Protein AF-A0A850J1K4-F1 (afdb_monomer)

pLDDT: mean 79.07, std 19.57, range [29.97, 98.12]

Foldseek 3Di:
DWKKWKWKAALVRDIDTDDIDPDPLQSLLVQLLVPLDDDHRMHIDIDTDDDDPDDDPVSLVVLVVVLVVVLVVVVDDLLQLLQLLLSSCVVVQPPQDDDSSNVSSSSVSSSPHGGDDQDPVLCVDDLDDPDPDHNGSVNSVNPRNNVPPDPDDDDDPDDDDDPPPDPPVVVVVVVVPPDD

Mean predicted aligned error: 11.89 Å

Solvent-accessible surface area (backbone atoms only — not comparable to full-atom values): 10943 Å² total; per-residue (Å²): 136,73,54,17,33,27,36,36,30,45,84,87,68,53,75,42,86,74,50,78,25,83,37,62,42,61,27,48,9,51,41,31,52,61,63,42,51,78,93,68,74,58,48,66,49,74,49,57,78,87,78,74,87,38,86,45,71,68,48,49,52,52,51,50,54,52,52,51,58,54,40,61,74,69,67,66,51,69,48,44,44,32,22,9,35,52,44,30,42,53,74,52,50,88,51,94,71,79,54,61,43,54,56,52,7,34,57,57,24,14,75,74,42,79,47,56,80,87,59,76,68,52,80,74,54,80,64,80,60,99,54,97,59,71,87,48,53,77,47,45,61,44,51,40,70,40,67,64,71,66,89,68,92,70,80,76,84,69,93,70,80,88,79,81,77,71,80,63,69,68,62,61,64,65,69,72,74,79,78,128

Secondary structure (DSSP, 8-state):
---EEEEEE-TT--EEEEEEES-HHHHHHHHHHHHTSS--S-EEEEESSSS-S--SHHHHHHHHHHHHHHHHHTT--HHHHHHHHHHHHGGGTT-SS--HHHHHHHHHHHTTSPPPPPPGGGGGS----SSSS--SHHHHHHHSTTTT--SS-PPP----------TTSTTTTTTTSS--

Radius of gyration: 23.56 Å; Cα contacts (8 Å, |Δi|>4): 211; chains: 1; bounding box: 40×81×49 Å

Nearest PDB structures (foldseek):
  2w97-assembly1_B  TM=5.649E-01  e=1.319E+00  Homo sapiens

Sequence (180 aa):
MHTWDVMRQDDLGNTFHVASHDSRIAALAQVLVMESGVPHKQSYWVEGPPGPAVRTNRDLYLVFLHLGQEARAASWSLSAFLRALWKVGAPLSDRASLEPDDVAAMFAAASTTPPAAFDPAWSGKDLALPGTEPDGYADWERVLPVADRRPGGLPHPSAGPLYYTDSAEERAREHSRHHE

Structure (mmCIF, N/CA/C/O backbone):
data_AF-A0A850J1K4-F1
#
_entry.id   AF-A0A850J1K4-F1
#
loop_
_atom_site.group_PDB
_atom_site.id
_atom_site.type_symbol
_atom_site.label_atom_id
_atom_site.label_alt_id
_atom_site.label_comp_id
_atom_site.label_asym_id
_atom_site.label_entity_id
_atom_site.label_seq_id
_atom_site.pdbx_PDB_ins_code
_atom_site.Cartn_x
_atom_site.Cartn_y
_atom_site.Cartn_z
_atom_site.occupancy
_atom_site.B_iso_or_equiv
_atom_site.auth_seq_id
_atom_site.auth_comp_id
_a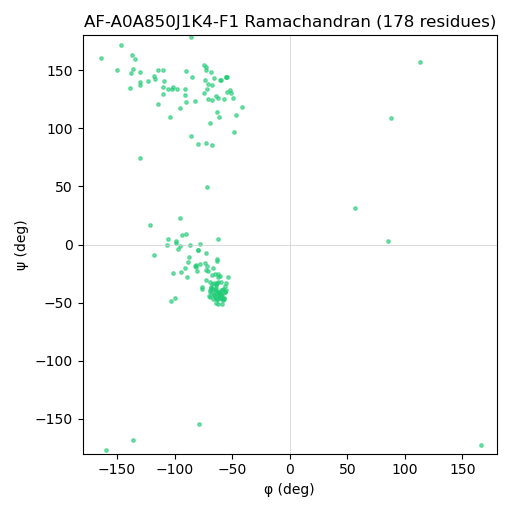tom_site.auth_asym_id
_atom_site.auth_atom_id
_atom_site.pdbx_PDB_model_num
ATOM 1 N N . MET A 1 1 ? -13.132 7.813 19.658 1.00 63.03 1 MET A N 1
ATOM 2 C CA . MET A 1 1 ? -12.509 7.634 18.332 1.00 63.03 1 MET A CA 1
ATOM 3 C C . MET A 1 1 ? -11.981 6.222 18.277 1.00 63.03 1 MET A C 1
ATOM 5 O O . MET A 1 1 ? -11.514 5.736 19.299 1.00 63.03 1 MET A O 1
ATOM 9 N N . HIS A 1 2 ? -12.154 5.550 17.148 1.00 83.50 2 HIS A N 1
ATOM 10 C CA . HIS A 1 2 ? -11.570 4.235 16.939 1.00 83.50 2 HIS A CA 1
ATOM 11 C C . HIS A 1 2 ? -10.197 4.413 16.293 1.00 83.50 2 HIS A C 1
ATOM 13 O O . HIS A 1 2 ? -10.088 5.199 15.357 1.00 83.50 2 HIS A O 1
ATOM 19 N N . THR A 1 3 ? -9.187 3.714 16.802 1.00 93.56 3 THR A N 1
ATOM 20 C CA . THR A 1 3 ? -7.815 3.756 16.288 1.00 93.56 3 THR A CA 1
ATOM 21 C C . THR A 1 3 ? -7.430 2.404 15.704 1.00 93.56 3 THR A C 1
ATOM 23 O O . THR A 1 3 ? -7.937 1.364 16.130 1.00 93.56 3 THR A O 1
ATOM 26 N N . TRP A 1 4 ? -6.544 2.438 14.715 1.00 96.56 4 TRP A N 1
ATOM 27 C CA . TRP A 1 4 ? -5.879 1.274 14.147 1.00 96.56 4 TRP A CA 1
ATOM 28 C C . TRP A 1 4 ? -4.393 1.370 14.451 1.00 96.56 4 TRP A C 1
ATOM 30 O O . TRP A 1 4 ? -3.733 2.336 14.070 1.00 96.56 4 TRP A O 1
ATOM 40 N N . ASP A 1 5 ? -3.886 0.371 15.148 1.00 97.62 5 ASP A N 1
ATOM 41 C CA . ASP A 1 5 ? -2.516 0.285 15.603 1.00 97.62 5 ASP A CA 1
ATOM 42 C C . ASP A 1 5 ? -1.696 -0.574 14.652 1.00 97.62 5 ASP A C 1
ATOM 44 O O . ASP A 1 5 ? -2.109 -1.658 14.242 1.00 97.62 5 ASP A O 1
ATOM 48 N N . VAL A 1 6 ? -0.519 -0.082 14.292 1.00 97.56 6 VAL A N 1
ATOM 49 C CA . VAL A 1 6 ? 0.468 -0.854 13.551 1.00 97.56 6 VAL A CA 1
ATOM 50 C C . VAL A 1 6 ? 1.357 -1.562 14.555 1.00 97.56 6 VAL A C 1
ATOM 52 O O . VAL A 1 6 ? 1.992 -0.930 15.401 1.00 97.56 6 VAL A O 1
ATOM 55 N N . MET A 1 7 ? 1.406 -2.879 14.441 1.00 98.12 7 MET A N 1
ATOM 56 C CA . MET A 1 7 ? 2.148 -3.765 15.318 1.00 98.12 7 MET A CA 1
ATOM 57 C C . MET A 1 7 ? 3.335 -4.358 14.567 1.00 98.12 7 MET A C 1
ATOM 59 O O . MET A 1 7 ? 3.285 -4.533 13.349 1.00 98.12 7 MET A O 1
ATOM 63 N N . ARG A 1 8 ? 4.407 -4.659 15.298 1.00 97.06 8 ARG A N 1
ATOM 64 C CA . ARG A 1 8 ? 5.603 -5.334 14.787 1.00 97.06 8 ARG A CA 1
ATOM 65 C C . ARG A 1 8 ? 5.966 -6.505 15.678 1.00 97.06 8 ARG A C 1
ATOM 67 O O . ARG A 1 8 ? 6.034 -6.327 16.892 1.00 97.06 8 ARG A O 1
ATOM 74 N N . GLN A 1 9 ? 6.330 -7.635 15.087 1.00 97.06 9 GLN A N 1
ATOM 75 C CA . GLN A 1 9 ? 6.996 -8.734 15.781 1.00 97.06 9 GLN A CA 1
ATOM 76 C C . GLN A 1 9 ? 8.448 -8.852 15.314 1.00 97.06 9 GLN A C 1
ATOM 78 O O . GLN A 1 9 ? 8.736 -8.735 14.122 1.00 97.06 9 GLN A O 1
ATOM 83 N N . ASP A 1 10 ? 9.373 -9.026 16.258 1.00 95.19 10 ASP A N 1
ATOM 84 C CA . ASP A 1 10 ? 10.773 -9.338 15.956 1.00 95.19 10 ASP A CA 1
ATOM 85 C C . ASP A 1 10 ? 11.008 -10.849 15.764 1.00 95.19 10 ASP A C 1
ATOM 87 O O . ASP A 1 10 ? 10.102 -11.669 15.900 1.00 95.19 10 ASP A O 1
ATOM 91 N N . ASP A 1 11 ? 12.244 -11.237 15.455 1.00 94.00 11 ASP A N 1
ATOM 92 C CA . ASP A 1 11 ? 12.618 -12.636 15.224 1.00 94.00 11 ASP A CA 1
ATOM 93 C C . ASP A 1 11 ? 12.669 -13.491 16.503 1.00 94.00 11 ASP A C 1
ATOM 95 O O . ASP A 1 11 ? 12.793 -14.715 16.424 1.00 94.00 11 ASP A O 1
ATOM 99 N N . LEU A 1 12 ? 12.531 -12.865 17.675 1.00 94.19 12 LEU A N 1
ATOM 100 C CA . LEU A 1 12 ? 12.394 -13.521 18.975 1.00 94.19 12 LEU A CA 1
ATOM 101 C C . LEU A 1 12 ? 10.923 -13.673 19.396 1.00 94.19 12 LEU A C 1
ATOM 103 O O . LEU A 1 12 ? 10.644 -14.243 20.452 1.00 94.19 12 LEU A O 1
ATOM 107 N N . GLY A 1 13 ? 9.981 -13.184 18.584 1.00 94.06 13 GLY A N 1
ATOM 108 C CA . GLY A 1 13 ? 8.546 -13.238 18.851 1.00 94.06 13 GLY A CA 1
ATOM 109 C C . GLY A 1 13 ? 8.015 -12.084 19.708 1.00 94.06 13 GLY A C 1
ATOM 110 O O . GLY A 1 13 ? 6.816 -12.056 20.002 1.00 94.06 13 GLY A O 1
ATOM 111 N N . ASN A 1 14 ? 8.850 -11.112 20.087 1.00 96.31 14 ASN A N 1
ATOM 112 C CA . ASN A 1 14 ? 8.406 -9.966 20.877 1.00 96.31 14 ASN A CA 1
ATOM 113 C C . ASN A 1 14 ? 7.563 -9.028 20.018 1.00 96.31 14 ASN A C 1
ATOM 115 O O . ASN A 1 14 ? 7.953 -8.668 18.908 1.00 96.31 14 ASN A O 1
ATOM 119 N N . THR A 1 15 ? 6.426 -8.601 20.564 1.00 97.75 15 THR A N 1
ATOM 120 C CA . THR A 1 15 ? 5.491 -7.699 19.887 1.00 97.75 15 THR A CA 1
ATOM 121 C C . THR A 1 15 ? 5.647 -6.271 20.395 1.00 97.75 15 THR A C 1
ATOM 123 O O . THR A 1 15 ? 5.724 -6.036 21.601 1.00 97.75 15 THR A O 1
ATOM 126 N N . PHE A 1 16 ? 5.659 -5.315 19.472 1.00 97.06 16 PHE 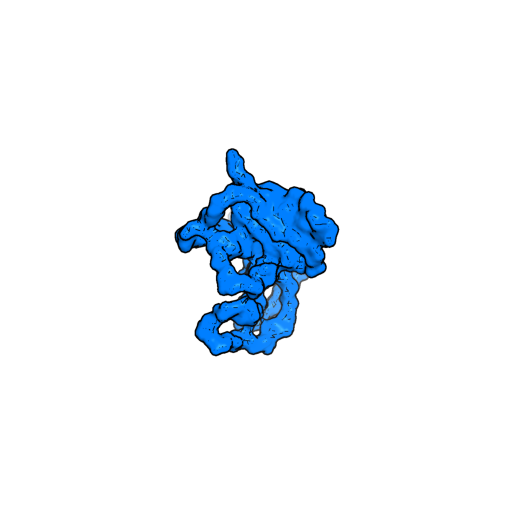A N 1
ATOM 127 C CA . PHE A 1 16 ? 5.806 -3.892 19.742 1.00 97.06 16 PHE A CA 1
ATOM 128 C C . PHE A 1 16 ? 4.724 -3.097 19.020 1.00 97.06 16 PHE A C 1
ATOM 130 O O . PHE A 1 16 ? 4.429 -3.354 17.854 1.00 97.06 16 PHE A O 1
ATOM 137 N N . HIS A 1 17 ? 4.190 -2.088 19.702 1.00 97.62 17 HIS A N 1
ATOM 138 C CA . HIS A 1 17 ? 3.394 -1.040 19.073 1.00 97.62 17 HIS A CA 1
ATOM 139 C C . HIS A 1 17 ? 4.315 -0.088 18.302 1.00 97.62 17 HIS A C 1
ATOM 141 O O . HIS A 1 17 ? 5.337 0.350 18.835 1.00 97.62 17 HIS A O 1
ATOM 147 N N . VAL A 1 18 ? 3.982 0.190 17.042 1.00 97.31 18 VAL A N 1
ATOM 148 C CA . VAL A 1 18 ? 4.770 1.052 16.147 1.00 97.31 18 VAL A CA 1
ATOM 149 C C . VAL A 1 18 ? 4.134 2.432 16.015 1.00 97.31 18 VAL A C 1
ATOM 151 O O . VAL A 1 18 ? 4.834 3.439 16.103 1.00 97.31 18 VAL A O 1
ATOM 154 N N . ALA A 1 19 ? 2.826 2.485 15.758 1.00 97.06 19 ALA A N 1
ATOM 155 C CA . ALA A 1 19 ? 2.087 3.723 15.519 1.00 97.06 19 ALA A CA 1
ATOM 156 C C . ALA A 1 19 ? 0.574 3.504 15.645 1.00 97.06 19 ALA A C 1
ATOM 158 O O . ALA A 1 19 ? 0.100 2.383 15.485 1.00 97.06 19 ALA A O 1
ATOM 159 N N . SER A 1 20 ? -0.175 4.587 15.853 1.00 97.19 20 SER A N 1
ATOM 160 C CA . SER A 1 20 ? -1.643 4.600 15.832 1.00 97.19 20 SER A CA 1
ATOM 161 C C . SER A 1 20 ? -2.149 5.500 14.710 1.00 97.19 20 SER A C 1
ATOM 163 O O . SER A 1 20 ? -1.589 6.569 14.469 1.00 97.19 20 SER A O 1
ATOM 165 N N . HIS A 1 21 ? -3.238 5.091 14.063 1.00 95.81 21 HIS A N 1
ATOM 166 C CA . HIS A 1 21 ? -3.891 5.819 12.976 1.00 95.81 21 HIS A CA 1
ATOM 167 C C . HIS A 1 21 ? -5.387 5.948 13.210 1.00 95.81 21 HIS A C 1
ATOM 169 O O . HIS A 1 21 ? -6.035 5.030 13.709 1.00 95.81 21 HIS A O 1
ATOM 175 N N . ASP A 1 22 ? -5.961 7.047 12.730 1.00 93.56 22 ASP A N 1
ATOM 176 C CA . ASP A 1 22 ? -7.414 7.261 12.727 1.00 93.56 22 ASP A CA 1
ATOM 177 C C . ASP A 1 22 ? -8.125 6.521 11.577 1.00 93.56 22 ASP A C 1
ATOM 179 O O . ASP A 1 22 ? -9.351 6.542 11.472 1.00 93.56 22 ASP A O 1
ATOM 183 N N . SER A 1 23 ? -7.365 5.870 10.690 1.00 93.00 23 SER A N 1
ATOM 184 C CA . SER A 1 23 ? -7.874 5.156 9.521 1.00 93.00 23 SER A CA 1
ATOM 185 C C . SER A 1 23 ? -7.152 3.831 9.323 1.00 93.00 23 SER A C 1
ATOM 187 O O . SER A 1 23 ? -5.921 3.769 9.314 1.00 93.00 23 SER A O 1
ATOM 189 N N . ARG A 1 24 ? -7.930 2.779 9.051 1.00 95.06 24 ARG A N 1
ATOM 190 C CA . ARG A 1 24 ? -7.405 1.463 8.671 1.00 95.06 24 ARG A CA 1
ATOM 191 C C . ARG A 1 24 ? -6.532 1.524 7.416 1.00 95.06 24 ARG A C 1
ATOM 193 O O . ARG A 1 24 ? -5.506 0.856 7.367 1.00 95.06 24 ARG A O 1
ATOM 200 N N . ILE A 1 25 ? -6.917 2.332 6.423 1.00 95.56 25 ILE A N 1
ATOM 201 C CA . ILE A 1 25 ? -6.175 2.476 5.158 1.00 95.56 25 ILE A CA 1
ATOM 202 C C . ILE A 1 25 ? -4.792 3.075 5.427 1.00 95.56 25 ILE A C 1
ATOM 204 O O . ILE A 1 25 ? -3.809 2.604 4.867 1.00 95.56 25 ILE A O 1
ATOM 208 N N . ALA A 1 26 ? -4.704 4.070 6.315 1.00 95.00 26 ALA A N 1
ATOM 209 C CA . ALA A 1 26 ? -3.435 4.695 6.683 1.00 95.00 26 ALA A CA 1
ATOM 210 C C . ALA A 1 26 ? -2.518 3.723 7.449 1.00 95.00 26 ALA A C 1
ATOM 212 O O . ALA A 1 26 ? -1.331 3.625 7.137 1.00 95.00 26 ALA A O 1
ATOM 213 N N . ALA A 1 27 ? -3.079 2.936 8.374 1.00 96.75 27 ALA A N 1
ATOM 214 C CA . ALA A 1 27 ? -2.334 1.895 9.083 1.00 96.75 27 ALA A CA 1
ATOM 215 C C . ALA A 1 27 ? -1.805 0.810 8.126 1.00 96.75 27 ALA A C 1
ATOM 217 O O . ALA A 1 27 ? -0.624 0.467 8.166 1.00 96.75 27 ALA A O 1
ATOM 218 N N . LEU A 1 28 ? -2.655 0.309 7.220 1.00 97.00 28 LEU A N 1
ATOM 219 C CA . LEU A 1 28 ? -2.259 -0.667 6.199 1.00 97.00 28 LEU A CA 1
ATOM 220 C C . LEU A 1 28 ? -1.208 -0.092 5.244 1.00 97.00 28 LEU A C 1
ATOM 222 O O . LEU A 1 28 ? -0.247 -0.780 4.910 1.00 97.00 28 LEU A O 1
ATOM 226 N N . ALA A 1 29 ? -1.348 1.173 4.843 1.00 96.88 29 ALA A N 1
ATOM 227 C CA . ALA A 1 29 ? -0.366 1.840 4.000 1.00 96.88 29 ALA A CA 1
ATOM 228 C C . ALA A 1 29 ? 1.006 1.882 4.686 1.00 96.88 29 ALA A C 1
ATOM 230 O O . ALA A 1 29 ? 2.004 1.549 4.053 1.00 96.88 29 ALA A O 1
ATOM 231 N N . GLN A 1 30 ? 1.071 2.197 5.985 1.00 96.56 30 GLN A N 1
ATOM 232 C CA . GLN A 1 30 ? 2.337 2.172 6.720 1.00 96.56 30 GLN A CA 1
ATOM 233 C C . GLN A 1 30 ? 2.954 0.765 6.766 1.00 96.56 30 GLN A C 1
ATOM 235 O O . GLN A 1 30 ? 4.165 0.638 6.587 1.00 96.56 30 GLN A O 1
ATOM 240 N N . VAL A 1 31 ? 2.146 -0.285 6.961 1.00 97.00 31 VAL A N 1
ATOM 241 C CA . VAL A 1 31 ? 2.622 -1.679 6.888 1.00 97.00 31 VAL A CA 1
ATOM 242 C C . VAL A 1 31 ? 3.247 -1.964 5.522 1.00 97.00 31 VAL A C 1
ATOM 244 O O . VAL A 1 31 ? 4.374 -2.445 5.468 1.00 97.00 31 VAL A O 1
ATOM 247 N N . LEU A 1 32 ? 2.582 -1.588 4.424 1.00 96.88 32 LEU A N 1
ATOM 248 C CA . LEU A 1 32 ? 3.125 -1.771 3.073 1.00 96.88 32 LEU A CA 1
ATOM 249 C C . LEU A 1 32 ? 4.438 -1.010 2.861 1.00 96.88 32 LEU A C 1
ATOM 251 O O . LEU A 1 32 ? 5.367 -1.553 2.267 1.00 96.88 32 LEU A O 1
ATOM 255 N N . VAL A 1 33 ? 4.553 0.220 3.371 1.00 95.44 33 VAL A N 1
ATOM 256 C CA . VAL A 1 33 ? 5.810 0.982 3.302 1.00 95.44 33 VAL A CA 1
ATOM 257 C C . VAL A 1 33 ? 6.939 0.235 4.012 1.00 95.44 33 VAL A C 1
ATOM 259 O O . VAL A 1 33 ? 8.023 0.110 3.441 1.00 95.44 33 VAL A O 1
ATOM 262 N N . MET A 1 34 ? 6.689 -0.284 5.217 1.00 94.50 34 MET A N 1
ATOM 263 C CA . MET A 1 34 ? 7.697 -1.001 6.006 1.00 94.50 34 MET A CA 1
ATOM 264 C C . MET A 1 34 ? 8.111 -2.319 5.344 1.00 94.50 34 MET A C 1
ATOM 266 O O . MET A 1 34 ? 9.304 -2.548 5.161 1.00 94.50 34 MET A O 1
ATOM 270 N N . GLU A 1 35 ? 7.143 -3.119 4.894 1.00 94.25 35 GLU A N 1
ATOM 271 C CA . GLU A 1 35 ? 7.378 -4.418 4.248 1.00 94.25 35 GLU A CA 1
ATOM 272 C C . GLU A 1 35 ? 7.996 -4.288 2.839 1.00 94.25 35 GLU A C 1
ATOM 274 O O . GLU A 1 35 ? 8.659 -5.200 2.354 1.00 94.25 35 GLU A O 1
ATOM 279 N N . SER A 1 36 ? 7.833 -3.143 2.164 1.00 91.81 36 SER A N 1
ATOM 280 C CA . SER A 1 36 ? 8.435 -2.881 0.839 1.00 91.81 36 SER A CA 1
ATOM 281 C C . SER A 1 36 ? 9.928 -2.515 0.872 1.00 91.81 36 SER A C 1
ATOM 283 O O . SER A 1 36 ? 10.525 -2.176 -0.159 1.00 91.81 36 SER A O 1
ATOM 285 N N . GLY A 1 37 ? 10.516 -2.480 2.070 1.00 86.12 37 GLY A N 1
ATOM 286 C CA . GLY A 1 37 ? 11.901 -2.107 2.316 1.00 86.12 37 GLY A CA 1
ATOM 287 C C . GLY A 1 37 ? 12.913 -3.213 2.009 1.00 86.12 37 GLY A C 1
ATOM 288 O O . GLY A 1 37 ? 12.719 -4.082 1.163 1.00 86.12 37 GLY A O 1
ATOM 289 N N . VAL A 1 38 ? 14.059 -3.145 2.690 1.00 85.12 38 VAL A N 1
ATOM 290 C CA . VAL A 1 38 ? 15.079 -4.202 2.632 1.00 85.12 38 VAL A CA 1
ATOM 291 C C . VAL A 1 38 ? 14.523 -5.458 3.311 1.00 85.12 38 VAL A C 1
ATOM 293 O O . VAL A 1 38 ? 13.959 -5.319 4.397 1.00 85.12 38 VAL A O 1
ATOM 296 N N . PRO A 1 39 ? 14.731 -6.666 2.746 1.00 86.50 39 PRO A N 1
ATOM 297 C CA . PRO A 1 39 ? 14.317 -7.908 3.385 1.00 86.50 39 PRO A CA 1
ATOM 298 C C . PRO A 1 39 ? 14.772 -7.985 4.845 1.00 86.50 39 PRO A C 1
ATOM 300 O O . PRO A 1 39 ? 15.957 -7.839 5.156 1.00 86.50 39 PRO A O 1
ATOM 303 N N . HIS A 1 40 ? 13.821 -8.228 5.738 1.00 89.00 40 HIS A N 1
ATOM 304 C CA . HIS A 1 40 ? 14.036 -8.293 7.177 1.00 89.00 40 HIS A CA 1
ATOM 305 C C . HIS A 1 40 ? 13.280 -9.470 7.792 1.00 89.00 40 HIS A C 1
ATOM 307 O O . HIS A 1 40 ? 12.361 -10.020 7.198 1.00 89.00 40 HIS A O 1
ATOM 313 N N . LYS A 1 41 ? 13.661 -9.848 9.015 1.00 90.00 41 LYS A N 1
ATOM 314 C CA . LYS A 1 41 ? 13.008 -10.928 9.778 1.00 90.00 41 LYS A CA 1
ATOM 315 C C . LYS A 1 41 ? 11.856 -10.448 10.668 1.00 90.00 41 LYS A C 1
ATOM 317 O O . LYS A 1 41 ? 11.394 -11.191 11.523 1.00 90.00 41 LYS A O 1
ATOM 322 N N . GLN A 1 42 ? 11.458 -9.191 10.517 1.00 93.00 42 GLN A N 1
ATOM 323 C CA . GLN A 1 42 ? 10.339 -8.598 11.240 1.00 93.00 42 GLN A CA 1
ATOM 324 C C . GLN A 1 42 ? 9.057 -8.797 10.440 1.00 93.00 42 GLN A C 1
ATOM 326 O O . GLN A 1 42 ? 9.114 -8.806 9.212 1.00 93.00 42 GLN A O 1
ATOM 331 N N . SER A 1 43 ? 7.933 -8.921 11.135 1.00 93.56 43 SER A N 1
ATOM 332 C CA . SER A 1 43 ? 6.603 -8.900 10.528 1.00 93.56 43 SER A CA 1
ATOM 333 C C . SER A 1 43 ? 5.798 -7.727 11.068 1.00 93.56 43 SER A C 1
ATOM 335 O O . SER A 1 43 ? 5.930 -7.361 12.241 1.00 93.56 43 SER A O 1
ATOM 337 N N . TYR A 1 44 ? 4.965 -7.142 10.212 1.00 96.25 44 TYR A N 1
ATOM 338 C CA . TYR A 1 44 ? 4.094 -6.027 10.561 1.00 96.25 44 TYR A CA 1
ATOM 339 C C . TYR A 1 44 ? 2.621 -6.359 10.282 1.00 96.25 44 TYR A C 1
ATOM 341 O O . TYR A 1 44 ? 2.286 -6.987 9.278 1.00 96.25 44 TYR A O 1
ATOM 349 N N . TRP A 1 45 ? 1.713 -5.931 11.162 1.00 95.94 45 TRP A N 1
ATOM 350 C CA . TRP A 1 45 ? 0.264 -6.078 10.965 1.00 95.94 45 TRP A CA 1
ATOM 351 C C . TRP A 1 45 ? -0.512 -4.913 11.574 1.00 95.94 45 TRP A C 1
ATOM 353 O O . TRP A 1 45 ? 0.052 -4.063 12.260 1.00 95.94 45 TRP A O 1
ATOM 363 N N . VAL A 1 46 ? -1.816 -4.863 11.299 1.00 96.81 46 VAL A N 1
ATOM 364 C CA . VAL A 1 46 ? -2.727 -3.850 11.843 1.00 96.81 46 VAL A CA 1
ATOM 365 C C . VAL A 1 46 ? -3.680 -4.494 12.844 1.00 96.81 46 VAL A C 1
ATOM 367 O O . VAL A 1 46 ? -4.349 -5.474 12.516 1.00 96.81 46 VAL A O 1
ATOM 370 N N . GLU A 1 47 ? -3.793 -3.903 14.029 1.00 96.31 47 GLU A N 1
ATOM 371 C CA . GLU A 1 47 ? -4.815 -4.202 15.033 1.00 96.31 47 GLU A CA 1
ATOM 372 C C . GLU A 1 47 ? -5.804 -3.041 15.137 1.00 96.31 47 GLU A C 1
ATOM 374 O O . GLU A 1 47 ? -5.433 -1.879 15.053 1.00 96.31 47 GLU A O 1
ATOM 379 N N . GLY A 1 48 ? -7.094 -3.325 15.288 1.00 93.50 48 GLY A N 1
ATOM 380 C CA . GLY A 1 48 ? -8.109 -2.280 15.390 1.00 93.50 48 GLY A CA 1
ATOM 381 C C . GLY A 1 48 ? -9.524 -2.825 15.225 1.00 93.50 48 GLY A C 1
ATOM 382 O O . GLY A 1 48 ? -9.716 -4.044 15.167 1.00 93.50 48 GLY A O 1
ATOM 383 N N . PRO A 1 49 ? -10.537 -1.944 15.152 1.00 91.75 49 PRO A N 1
ATOM 384 C CA . PRO A 1 49 ? -11.916 -2.359 14.953 1.00 91.75 49 PRO A CA 1
ATOM 385 C C . PRO A 1 49 ? -12.090 -3.236 13.706 1.00 91.75 49 PRO A C 1
ATOM 387 O O . PRO A 1 49 ? -11.459 -2.974 12.674 1.00 91.75 49 PRO A O 1
ATOM 390 N N . PRO A 1 50 ? -12.985 -4.238 13.771 1.00 84.00 50 PRO A N 1
ATOM 391 C CA . PRO A 1 50 ? -13.233 -5.132 12.655 1.00 84.00 50 PRO A CA 1
ATOM 392 C C . PRO A 1 50 ? -14.008 -4.435 11.530 1.00 84.00 50 PRO A C 1
ATOM 394 O O . PRO A 1 50 ? -14.871 -3.587 11.767 1.00 84.00 50 PRO A O 1
ATOM 397 N N . GLY A 1 51 ? -13.758 -4.882 10.300 1.00 82.38 51 GLY A N 1
ATOM 398 C CA . GLY A 1 51 ? -14.536 -4.524 9.117 1.00 82.38 51 GLY A CA 1
ATOM 399 C C . GLY A 1 51 ? -13.778 -3.677 8.086 1.00 82.38 51 GLY A C 1
ATOM 400 O O . GLY A 1 51 ? -12.788 -3.013 8.413 1.00 82.38 51 GLY A O 1
ATOM 401 N N . PRO A 1 52 ? -14.227 -3.711 6.820 1.00 86.94 52 PRO A N 1
ATOM 402 C CA . PRO A 1 52 ? -13.618 -2.944 5.742 1.00 86.94 52 PRO A CA 1
ATOM 403 C C . PRO A 1 52 ? -13.892 -1.447 5.888 1.00 86.94 52 PRO A C 1
ATOM 405 O O . PRO A 1 52 ? -15.022 -1.043 6.203 1.00 86.94 52 PRO A O 1
ATOM 408 N N . ALA A 1 53 ? -12.862 -0.640 5.631 1.00 89.88 53 ALA A N 1
ATOM 409 C CA . ALA A 1 53 ? -13.003 0.808 5.506 1.00 89.88 53 ALA A CA 1
ATOM 410 C C . ALA A 1 53 ? -13.627 1.176 4.148 1.00 89.88 53 ALA A C 1
ATOM 412 O O . ALA A 1 53 ? -14.467 2.071 4.073 1.00 89.88 53 ALA A O 1
ATOM 413 N N . VAL A 1 54 ? -13.274 0.436 3.098 1.00 93.38 54 VAL A N 1
ATOM 414 C CA . VAL A 1 54 ? -13.784 0.554 1.733 1.00 93.38 54 VAL A CA 1
ATOM 415 C C . VAL A 1 54 ? -14.762 -0.588 1.470 1.00 93.38 54 VAL A C 1
ATOM 417 O O . VAL A 1 54 ? -14.374 -1.749 1.370 1.00 93.38 54 VAL A O 1
ATOM 420 N N . ARG A 1 55 ? -16.056 -0.272 1.362 1.00 92.44 55 ARG A N 1
ATOM 421 C CA . ARG A 1 55 ? -17.119 -1.282 1.180 1.00 92.44 55 ARG A CA 1
ATOM 422 C C . ARG A 1 55 ? -17.606 -1.383 -0.253 1.00 92.44 55 ARG A C 1
ATOM 424 O O . ARG A 1 55 ? -18.170 -2.398 -0.646 1.00 92.44 55 ARG A O 1
ATOM 431 N N . THR A 1 56 ? -17.444 -0.310 -1.013 1.00 92.38 56 THR A N 1
ATOM 432 C CA . THR A 1 56 ? -17.965 -0.190 -2.369 1.00 92.38 56 THR A CA 1
ATOM 433 C C . THR A 1 56 ? -16.914 0.385 -3.306 1.00 92.38 56 THR A C 1
ATOM 435 O O . THR A 1 56 ? -16.002 1.099 -2.887 1.00 92.38 56 THR A O 1
ATOM 438 N N . ASN A 1 57 ? -17.099 0.164 -4.609 1.00 90.06 57 ASN A N 1
ATOM 439 C CA . ASN A 1 57 ? -16.268 0.805 -5.629 1.00 90.06 57 ASN A CA 1
ATOM 440 C C . ASN A 1 57 ? -16.295 2.333 -5.496 1.00 90.06 57 ASN A C 1
ATOM 442 O O . ASN A 1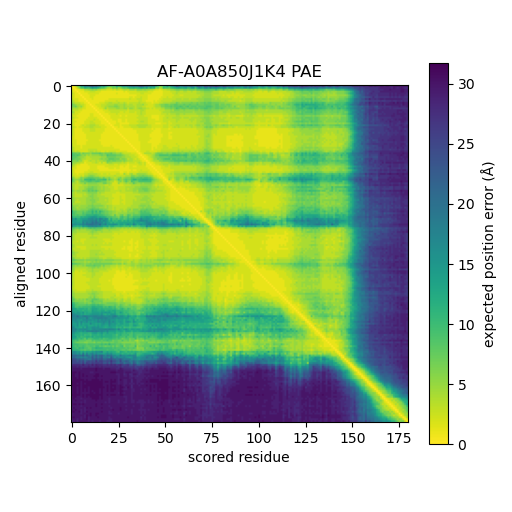 57 ? -15.278 2.984 -5.702 1.00 90.06 57 ASN A O 1
ATOM 446 N N . ARG A 1 58 ? -17.442 2.914 -5.115 1.00 93.25 58 ARG A N 1
ATOM 447 C CA . ARG A 1 58 ? -17.573 4.359 -4.884 1.00 93.25 58 ARG A CA 1
ATOM 448 C C . ARG A 1 58 ? -16.626 4.843 -3.788 1.00 93.25 58 ARG A C 1
ATOM 450 O O . ARG A 1 58 ? -16.007 5.885 -3.970 1.00 93.25 58 ARG A O 1
ATOM 457 N N . ASP A 1 59 ? -16.510 4.100 -2.693 1.00 93.19 59 ASP A N 1
ATOM 458 C CA . ASP A 1 59 ? -15.598 4.448 -1.600 1.00 93.19 59 ASP A CA 1
ATOM 459 C C . ASP A 1 59 ? -14.148 4.439 -2.098 1.00 93.19 59 ASP A C 1
ATOM 461 O O . ASP A 1 59 ? -13.410 5.393 -1.864 1.00 93.19 59 ASP A O 1
ATOM 465 N N . LEU A 1 60 ? -13.775 3.424 -2.886 1.00 92.50 60 LEU A N 1
ATOM 466 C CA . LEU A 1 60 ? -12.442 3.323 -3.483 1.00 92.50 60 LEU A CA 1
ATOM 467 C C . LEU A 1 60 ? -12.146 4.499 -4.429 1.00 92.50 60 LEU A C 1
ATOM 469 O O . LEU A 1 60 ? -11.080 5.108 -4.352 1.00 92.50 60 LEU A O 1
ATOM 473 N N . TYR A 1 61 ? -13.109 4.881 -5.273 1.00 91.62 61 TYR A N 1
ATOM 474 C CA . TYR A 1 61 ? -12.975 6.055 -6.140 1.00 91.62 61 TYR A CA 1
ATOM 475 C C . TYR A 1 61 ? -12.766 7.348 -5.345 1.00 91.62 61 TYR A C 1
ATOM 477 O O . TYR A 1 61 ? -11.976 8.194 -5.761 1.00 91.62 61 TYR A O 1
ATOM 485 N N . LEU A 1 62 ? -13.450 7.516 -4.210 1.00 92.75 62 LEU A N 1
ATOM 486 C CA . LEU A 1 62 ? -13.283 8.695 -3.358 1.00 92.75 62 LEU A CA 1
ATOM 487 C C . LEU A 1 62 ? -11.894 8.740 -2.711 1.00 92.75 62 LEU A C 1
ATOM 489 O O . LEU A 1 62 ? -11.298 9.816 -2.655 1.00 92.75 62 LEU A O 1
ATOM 493 N N . VAL A 1 63 ? -11.349 7.589 -2.299 1.00 91.06 63 VAL A N 1
ATOM 494 C CA . VAL A 1 63 ? -9.958 7.485 -1.828 1.00 91.06 63 VAL A CA 1
ATOM 495 C C . VAL A 1 63 ? -8.992 7.944 -2.922 1.00 91.06 63 VAL A C 1
ATOM 497 O O . VAL A 1 63 ? -8.162 8.817 -2.682 1.00 91.06 63 VAL A O 1
ATOM 500 N N . PHE A 1 64 ? -9.117 7.416 -4.143 1.00 89.94 64 PHE A N 1
ATOM 501 C CA . PHE A 1 64 ? -8.228 7.790 -5.249 1.00 89.94 64 PHE A CA 1
ATOM 502 C C . PHE A 1 64 ? -8.356 9.255 -5.652 1.00 89.94 64 PHE A C 1
ATOM 504 O O . PHE A 1 64 ? -7.354 9.895 -5.966 1.00 89.94 64 PHE A O 1
ATOM 511 N N . LEU A 1 65 ? -9.572 9.802 -5.621 1.00 89.56 65 LEU A N 1
ATOM 512 C CA . LEU A 1 65 ? -9.792 11.217 -5.882 1.00 89.56 65 LEU A CA 1
ATOM 513 C C . LEU A 1 65 ? -9.041 12.078 -4.863 1.00 89.56 65 LEU A C 1
ATOM 515 O O . LEU A 1 65 ? -8.384 13.036 -5.260 1.00 89.56 65 LEU A O 1
ATOM 519 N N . HIS A 1 66 ? -9.111 11.726 -3.577 1.00 86.94 66 HIS A N 1
ATOM 520 C CA . HIS A 1 66 ? -8.410 12.442 -2.515 1.00 86.94 66 HIS A CA 1
ATOM 521 C C . HIS A 1 66 ? -6.887 12.348 -2.676 1.00 86.94 66 HIS A C 1
ATOM 523 O O . HIS A 1 66 ? -6.222 13.380 -2.765 1.00 86.94 66 HIS A O 1
ATOM 529 N N . LEU A 1 67 ? -6.355 11.134 -2.855 1.00 85.19 67 LEU A N 1
ATOM 530 C CA . LEU A 1 67 ? -4.925 10.902 -3.085 1.00 85.19 67 LEU A CA 1
ATOM 531 C C . LEU A 1 67 ? -4.404 11.639 -4.325 1.00 85.19 67 LEU A C 1
ATOM 533 O O . LEU A 1 67 ? -3.302 12.182 -4.314 1.00 85.19 67 LEU A O 1
ATOM 537 N N . GLY A 1 68 ? -5.195 11.698 -5.400 1.00 80.69 68 GLY A N 1
ATOM 538 C CA . GLY A 1 68 ? -4.831 12.411 -6.623 1.00 80.69 68 GLY A CA 1
ATOM 539 C C . GLY A 1 68 ? -4.678 13.923 -6.425 1.00 80.69 68 GLY A C 1
ATOM 540 O O . GLY A 1 68 ? -3.816 14.536 -7.058 1.00 80.69 68 GLY A O 1
ATOM 541 N N . GLN A 1 69 ? -5.469 14.530 -5.532 1.00 80.50 69 GLN A N 1
ATOM 542 C CA . GLN A 1 69 ? -5.310 15.947 -5.180 1.00 80.50 69 GLN A CA 1
ATOM 543 C C . GLN A 1 69 ? -4.016 16.188 -4.394 1.00 80.50 69 GLN A C 1
ATOM 545 O O . GLN A 1 69 ? -3.301 17.149 -4.675 1.00 80.50 69 GLN A O 1
ATOM 550 N N . GLU A 1 70 ? -3.675 15.293 -3.466 1.00 75.19 70 GLU A N 1
ATOM 551 C CA . GLU A 1 70 ? -2.447 15.381 -2.666 1.00 75.19 70 GLU A CA 1
ATOM 552 C C . GLU A 1 70 ? -1.187 15.141 -3.511 1.00 75.19 70 GLU A C 1
ATOM 554 O O . GLU A 1 70 ? -0.233 15.918 -3.461 1.00 75.19 70 GLU A O 1
ATOM 559 N N . ALA A 1 71 ? -1.195 14.115 -4.367 1.00 71.06 71 ALA A N 1
ATOM 560 C CA . ALA A 1 71 ? -0.059 13.774 -5.222 1.00 71.06 71 ALA A CA 1
ATOM 561 C C . ALA A 1 71 ? 0.268 14.881 -6.238 1.00 71.06 71 ALA A C 1
ATOM 563 O O . ALA A 1 71 ? 1.439 15.144 -6.527 1.00 71.06 71 ALA A O 1
ATOM 564 N N . ARG A 1 72 ? -0.753 15.583 -6.752 1.00 66.56 72 ARG A N 1
ATOM 565 C CA . ARG A 1 72 ? -0.556 16.742 -7.635 1.00 66.56 72 ARG A CA 1
ATOM 566 C C . ARG A 1 72 ? 0.173 17.883 -6.924 1.00 66.56 72 ARG A C 1
ATOM 568 O O . ARG A 1 72 ? 0.966 18.570 -7.563 1.00 66.56 72 ARG A O 1
ATOM 575 N N . ALA A 1 73 ? -0.046 18.059 -5.621 1.00 61.38 73 ALA A N 1
ATOM 576 C CA . ALA A 1 73 ? 0.687 19.039 -4.824 1.00 61.38 73 ALA A CA 1
ATOM 577 C C . ALA A 1 73 ? 2.167 18.647 -4.641 1.00 61.38 73 ALA A C 1
ATOM 579 O O . ALA A 1 73 ? 3.034 19.518 -4.625 1.00 61.38 73 ALA A O 1
ATOM 580 N N . ALA A 1 74 ? 2.472 17.347 -4.590 1.00 65.00 74 ALA A N 1
ATOM 581 C CA . ALA A 1 74 ? 3.834 16.821 -4.449 1.00 65.00 74 ALA A CA 1
ATOM 582 C C . ALA A 1 74 ? 4.659 16.797 -5.759 1.00 65.00 74 ALA A C 1
ATOM 584 O O . ALA A 1 74 ? 5.849 16.486 -5.724 1.00 65.00 74 ALA A O 1
ATOM 585 N N . SER A 1 75 ? 4.065 17.143 -6.912 1.00 66.50 75 SER A N 1
ATOM 586 C CA . SER A 1 75 ? 4.731 17.232 -8.230 1.00 66.50 75 SER A CA 1
ATOM 587 C C . SER A 1 75 ? 5.436 15.951 -8.712 1.00 66.50 75 SER A C 1
ATOM 589 O O . SER A 1 75 ? 6.435 16.011 -9.432 1.00 66.50 75 SER A O 1
ATOM 591 N N . TRP A 1 76 ? 4.934 14.771 -8.347 1.00 71.94 76 TRP A N 1
ATOM 592 C CA . TRP A 1 76 ? 5.490 13.511 -8.845 1.00 71.94 76 TRP A CA 1
ATOM 593 C C . TRP A 1 76 ? 5.126 13.260 -10.310 1.00 71.94 76 TRP A C 1
ATOM 595 O O . TRP A 1 76 ? 4.000 13.505 -10.742 1.00 71.94 76 TRP A O 1
ATOM 605 N N . SER A 1 77 ? 6.070 12.712 -11.080 1.00 81.94 77 SER A N 1
ATOM 606 C CA . SER A 1 77 ? 5.750 12.184 -12.406 1.00 81.94 77 SER A CA 1
ATOM 607 C C . SER A 1 77 ? 4.969 10.873 -12.285 1.00 81.94 77 SER A C 1
ATOM 609 O O . SER A 1 77 ? 5.145 10.117 -11.328 1.00 81.94 77 SER A O 1
ATOM 611 N N . LEU A 1 78 ? 4.151 10.559 -13.293 1.00 82.69 78 LEU A N 1
ATOM 612 C CA . LEU A 1 78 ? 3.438 9.280 -13.359 1.00 82.69 78 LEU A CA 1
ATOM 613 C C . LEU A 1 78 ? 4.407 8.083 -13.283 1.00 82.69 78 LEU A C 1
ATOM 615 O O . LEU A 1 78 ? 4.147 7.133 -12.557 1.00 82.69 78 LEU A O 1
ATOM 619 N N . SER A 1 79 ? 5.561 8.164 -13.957 1.00 82.56 79 SER A N 1
ATOM 620 C CA . SER A 1 79 ? 6.638 7.158 -13.881 1.00 82.56 79 SER A CA 1
ATOM 621 C C . SER A 1 79 ? 7.162 6.962 -12.453 1.00 82.56 79 SER A C 1
ATOM 623 O O . SER A 1 79 ? 7.368 5.831 -12.014 1.00 82.56 79 SER A O 1
ATOM 625 N N . ALA A 1 80 ? 7.371 8.047 -11.698 1.00 84.44 80 ALA A N 1
ATOM 626 C CA . ALA A 1 80 ? 7.773 7.946 -10.297 1.00 84.44 80 ALA A CA 1
ATOM 627 C C . ALA A 1 80 ? 6.681 7.263 -9.462 1.00 84.44 80 ALA A C 1
ATOM 629 O O . ALA A 1 80 ? 6.972 6.309 -8.745 1.00 84.44 80 ALA A O 1
ATOM 630 N N . PHE A 1 81 ? 5.424 7.681 -9.620 1.00 87.56 81 PHE A N 1
ATOM 631 C CA . PHE A 1 81 ? 4.308 7.077 -8.898 1.00 87.56 81 PHE A CA 1
ATOM 632 C C . PHE A 1 81 ? 4.163 5.578 -9.194 1.00 87.56 81 PHE A C 1
ATOM 634 O O . PHE A 1 81 ? 4.040 4.786 -8.269 1.00 87.56 81 PHE A O 1
ATOM 641 N N . LEU A 1 82 ? 4.241 5.160 -10.460 1.00 87.69 82 LEU A N 1
ATOM 642 C CA . LEU A 1 82 ? 4.095 3.751 -10.838 1.00 87.69 82 LEU A CA 1
ATOM 643 C C . LEU A 1 82 ? 5.252 2.879 -10.331 1.00 87.69 82 LEU A C 1
ATOM 645 O O . LEU A 1 82 ? 5.021 1.746 -9.913 1.00 87.69 82 LEU A O 1
ATOM 649 N N . ARG A 1 83 ? 6.482 3.409 -10.275 1.00 89.56 83 ARG A N 1
ATOM 650 C CA . ARG A 1 83 ? 7.616 2.715 -9.635 1.00 89.56 83 ARG A CA 1
ATOM 651 C C . ARG A 1 83 ? 7.458 2.607 -8.120 1.00 89.56 83 ARG A C 1
ATOM 653 O O . ARG A 1 83 ? 7.853 1.595 -7.547 1.00 89.56 83 ARG A O 1
ATOM 660 N N . ALA A 1 84 ? 6.896 3.626 -7.470 1.00 91.19 84 ALA A N 1
ATOM 661 C CA . ALA A 1 84 ? 6.543 3.546 -6.055 1.00 91.19 84 ALA A CA 1
ATOM 662 C C . ALA A 1 84 ? 5.436 2.503 -5.829 1.00 91.19 84 ALA A C 1
ATOM 664 O O . ALA A 1 84 ? 5.587 1.650 -4.962 1.00 91.19 84 ALA A O 1
ATOM 665 N N . LEU A 1 85 ? 4.391 2.508 -6.664 1.00 91.81 85 LEU A N 1
ATOM 666 C CA . LEU A 1 85 ? 3.272 1.564 -6.620 1.00 91.81 85 LEU A CA 1
ATOM 667 C C . LEU A 1 85 ? 3.736 0.111 -6.789 1.00 91.81 85 LEU A C 1
ATOM 669 O O . LEU A 1 85 ? 3.371 -0.746 -5.992 1.00 91.81 85 LEU A O 1
ATOM 673 N N . TRP A 1 86 ? 4.591 -0.154 -7.780 1.00 90.25 86 TRP A N 1
ATOM 674 C CA . TRP A 1 86 ? 5.199 -1.470 -7.986 1.00 90.25 86 TRP A CA 1
ATOM 675 C C . TRP A 1 86 ? 5.971 -1.950 -6.749 1.00 90.25 86 TRP A C 1
ATOM 677 O O . TRP A 1 86 ? 5.791 -3.089 -6.309 1.00 90.25 86 TRP A O 1
ATOM 687 N N . LYS A 1 87 ? 6.788 -1.065 -6.161 1.00 91.69 87 LYS A N 1
ATOM 688 C CA . LYS A 1 87 ? 7.584 -1.358 -4.966 1.00 91.69 87 LYS A CA 1
ATOM 689 C C . LYS A 1 87 ? 6.701 -1.700 -3.763 1.00 91.69 87 LYS A C 1
ATOM 691 O O . LYS A 1 87 ? 6.915 -2.729 -3.133 1.00 91.69 87 LYS A O 1
ATOM 696 N N . VAL A 1 88 ? 5.707 -0.867 -3.448 1.00 94.50 88 VAL A N 1
ATOM 697 C CA . VAL A 1 88 ? 4.829 -1.088 -2.282 1.00 94.50 88 VAL A CA 1
ATOM 698 C C . VAL A 1 88 ? 3.821 -2.217 -2.486 1.00 94.50 88 VAL A C 1
ATOM 700 O O . VAL A 1 88 ? 3.263 -2.710 -1.514 1.00 94.50 88 VAL A O 1
ATOM 703 N N . GLY A 1 89 ? 3.598 -2.649 -3.729 1.00 92.06 89 GLY A N 1
ATOM 704 C CA . GLY A 1 89 ? 2.795 -3.829 -4.046 1.00 92.06 89 GLY A CA 1
ATOM 705 C C . GLY A 1 89 ? 3.526 -5.159 -3.832 1.00 92.06 89 GLY A C 1
ATOM 706 O O . GLY A 1 89 ? 2.869 -6.191 -3.737 1.00 92.06 89 GLY A O 1
ATOM 707 N N . ALA A 1 90 ? 4.862 -5.165 -3.727 1.00 91.81 90 ALA A N 1
ATOM 708 C CA . ALA A 1 90 ? 5.651 -6.395 -3.581 1.00 91.81 90 ALA A CA 1
ATOM 709 C C . ALA A 1 90 ? 5.241 -7.283 -2.380 1.00 91.81 90 ALA A C 1
ATOM 711 O O . ALA A 1 90 ? 5.118 -8.495 -2.573 1.00 91.81 90 ALA A O 1
ATOM 712 N N . PRO A 1 91 ? 4.934 -6.738 -1.182 1.00 92.56 91 PRO A N 1
ATOM 713 C CA . PRO A 1 91 ? 4.466 -7.530 -0.035 1.00 92.56 91 PRO A CA 1
ATOM 714 C C . PRO A 1 91 ? 3.121 -8.240 -0.253 1.00 92.56 91 PRO A C 1
ATOM 716 O O . PRO A 1 91 ? 2.739 -9.108 0.526 1.00 92.56 91 PRO A O 1
ATOM 719 N N . LEU A 1 92 ? 2.377 -7.858 -1.293 1.00 92.12 92 LEU A N 1
ATOM 720 C CA . LEU A 1 92 ? 1.078 -8.433 -1.637 1.00 92.12 92 LEU A CA 1
ATOM 721 C C . LEU A 1 92 ? 1.175 -9.481 -2.758 1.00 92.12 92 LEU A C 1
ATOM 723 O O . LEU A 1 92 ? 0.150 -10.017 -3.167 1.00 92.12 92 LEU A O 1
ATOM 727 N N . SER A 1 93 ? 2.382 -9.772 -3.256 1.00 90.12 93 SER A N 1
ATOM 728 C CA . SER A 1 93 ? 2.613 -10.600 -4.450 1.00 90.12 93 SER A CA 1
ATOM 729 C C . SER A 1 93 ? 2.077 -12.030 -4.351 1.00 90.12 93 SER A C 1
ATOM 731 O O . SER A 1 93 ? 1.609 -12.563 -5.355 1.00 90.12 93 SER A O 1
ATOM 733 N N . ASP A 1 94 ? 2.080 -12.617 -3.153 1.00 88.38 94 ASP A N 1
ATOM 734 C CA . ASP A 1 94 ? 1.587 -13.978 -2.909 1.00 88.38 94 ASP A CA 1
ATOM 735 C C . ASP A 1 94 ? 0.071 -14.041 -2.637 1.00 88.38 94 ASP A C 1
ATOM 737 O O . ASP A 1 94 ? -0.486 -15.119 -2.408 1.00 88.38 94 ASP A O 1
ATOM 741 N N . ARG A 1 95 ? -0.634 -12.900 -2.636 1.00 87.94 95 ARG A N 1
ATOM 742 C CA . ARG A 1 95 ? -2.085 -12.880 -2.417 1.00 87.94 95 ARG A CA 1
ATOM 743 C C . ARG A 1 95 ? -2.828 -13.201 -3.709 1.00 87.94 95 ARG A C 1
ATOM 745 O O . ARG A 1 95 ? -2.714 -12.485 -4.696 1.00 87.94 95 ARG A O 1
ATOM 752 N N . ALA A 1 96 ? -3.674 -14.230 -3.659 1.00 84.94 96 ALA A N 1
ATOM 753 C CA . ALA A 1 96 ? -4.538 -14.616 -4.778 1.00 84.94 96 ALA A CA 1
ATOM 754 C C . ALA A 1 96 ? -5.595 -13.549 -5.127 1.00 84.94 96 ALA A C 1
ATOM 756 O O . ALA A 1 96 ? -6.076 -13.494 -6.255 1.00 84.94 96 ALA A O 1
ATOM 757 N N . SER A 1 97 ? -5.971 -12.709 -4.161 1.00 87.88 97 SER A N 1
ATOM 758 C CA . SER A 1 97 ? -6.899 -11.595 -4.348 1.00 87.88 97 SER A CA 1
ATOM 759 C C . SER A 1 97 ? -6.573 -10.461 -3.383 1.00 87.88 97 SER A C 1
ATOM 761 O O . SER A 1 97 ? -6.096 -10.700 -2.271 1.00 87.88 97 SER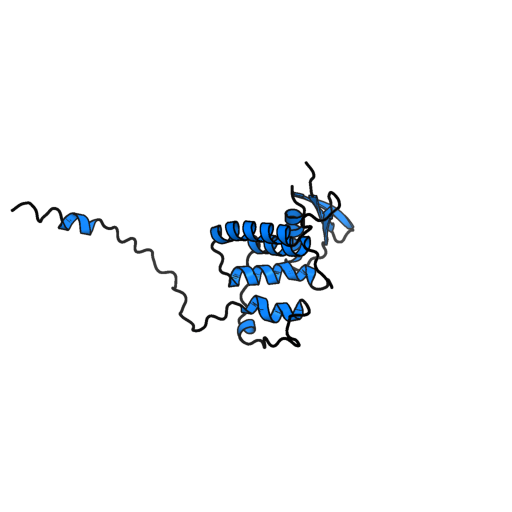 A O 1
ATOM 763 N N . LEU A 1 98 ? -6.862 -9.229 -3.800 1.00 90.19 98 LEU A N 1
ATOM 764 C CA . LEU A 1 98 ? -6.728 -8.040 -2.963 1.00 90.19 98 LEU A CA 1
ATOM 765 C C . LEU A 1 98 ? -8.099 -7.554 -2.518 1.00 90.19 98 LEU A C 1
ATOM 767 O O . LEU A 1 98 ? -9.011 -7.414 -3.336 1.00 90.19 98 LEU A O 1
ATOM 771 N N . GLU A 1 99 ? -8.219 -7.243 -1.234 1.00 91.69 99 GLU A N 1
ATOM 772 C CA . GLU A 1 99 ? -9.394 -6.553 -0.723 1.00 91.69 99 GLU A CA 1
ATOM 773 C C . GLU A 1 99 ? -9.350 -5.070 -1.135 1.00 91.69 99 GLU A C 1
ATOM 775 O O . GLU A 1 99 ? -8.266 -4.505 -1.317 1.00 91.69 99 GLU A O 1
ATOM 780 N N . PRO A 1 100 ? -10.496 -4.373 -1.233 1.00 93.88 100 PRO A N 1
ATOM 781 C CA . PRO A 1 100 ? -10.517 -2.949 -1.575 1.00 93.88 100 PRO A CA 1
ATOM 782 C C . PRO A 1 100 ? -9.658 -2.073 -0.647 1.00 93.88 100 PRO A C 1
ATOM 784 O O . PRO A 1 100 ? -9.055 -1.100 -1.102 1.00 93.88 100 PRO A O 1
ATOM 787 N N . ASP A 1 101 ? -9.559 -2.443 0.634 1.00 95.12 101 ASP A N 1
ATOM 788 C CA . ASP A 1 101 ? -8.680 -1.785 1.607 1.00 95.12 101 ASP A CA 1
ATOM 789 C C . ASP A 1 101 ? -7.194 -1.961 1.259 1.00 95.12 101 ASP A C 1
ATOM 791 O O . ASP A 1 101 ? -6.427 -1.014 1.421 1.00 95.12 101 ASP A O 1
ATOM 795 N N . ASP A 1 102 ? -6.789 -3.134 0.756 1.00 94.62 102 ASP A N 1
ATOM 796 C CA . ASP A 1 102 ? -5.408 -3.389 0.331 1.00 94.62 102 ASP A CA 1
ATOM 797 C C . ASP A 1 102 ? -5.058 -2.516 -0.877 1.00 94.62 102 ASP A C 1
ATOM 799 O O . ASP A 1 102 ? -3.998 -1.894 -0.914 1.00 94.62 102 ASP A O 1
ATOM 803 N N . VAL A 1 103 ? -5.975 -2.411 -1.845 1.00 93.94 103 VAL A N 1
ATOM 804 C CA . VAL A 1 103 ? -5.788 -1.562 -3.030 1.00 93.94 103 VAL A CA 1
ATOM 805 C C . VAL A 1 103 ? -5.702 -0.088 -2.626 1.00 93.94 103 VAL A C 1
ATOM 807 O O . VAL A 1 103 ? -4.794 0.623 -3.055 1.00 93.94 103 VAL A O 1
ATOM 810 N N . ALA A 1 104 ? -6.609 0.382 -1.768 1.00 95.56 104 ALA A N 1
ATOM 811 C CA . ALA A 1 104 ? -6.579 1.743 -1.239 1.00 95.56 104 ALA A CA 1
ATOM 812 C C . ALA A 1 104 ? -5.266 2.044 -0.494 1.00 95.56 104 ALA A C 1
ATOM 814 O O . ALA A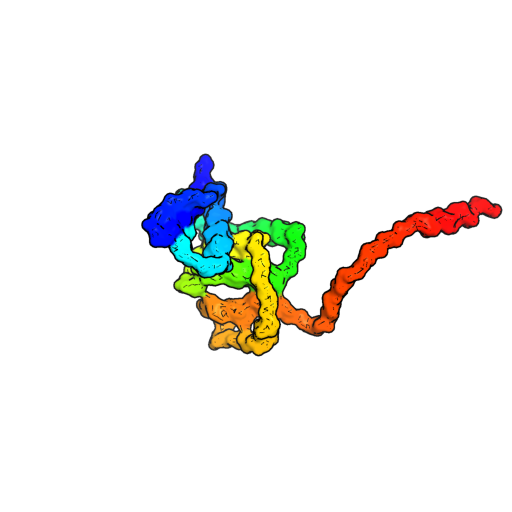 1 104 ? -4.640 3.081 -0.725 1.00 95.56 104 ALA A O 1
ATOM 815 N N . ALA A 1 105 ? -4.827 1.118 0.363 1.00 96.44 105 ALA A N 1
ATOM 816 C CA . ALA A 1 105 ? -3.589 1.233 1.123 1.00 96.44 105 ALA A CA 1
ATOM 817 C C . ALA A 1 105 ? -2.356 1.239 0.215 1.00 96.44 105 ALA A C 1
ATOM 819 O O . ALA A 1 105 ? -1.438 2.018 0.447 1.00 96.44 105 ALA A O 1
ATOM 820 N N . MET A 1 106 ? -2.347 0.433 -0.848 1.00 95.44 106 MET A N 1
ATOM 821 C CA . MET A 1 106 ? -1.259 0.383 -1.824 1.00 95.44 106 MET A CA 1
ATOM 822 C C . MET A 1 106 ? -1.074 1.729 -2.537 1.00 95.44 106 MET A C 1
ATOM 824 O O . MET A 1 106 ? 0.052 2.203 -2.673 1.00 95.44 106 MET A O 1
ATOM 828 N N . PHE A 1 107 ? -2.162 2.400 -2.930 1.00 94.00 107 PHE A N 1
ATOM 829 C CA . PHE A 1 107 ? -2.088 3.736 -3.536 1.00 94.00 107 PHE A CA 1
ATOM 830 C C . PHE A 1 107 ? -1.646 4.817 -2.535 1.00 94.00 107 PHE A C 1
ATOM 832 O O . PHE A 1 107 ? -0.858 5.692 -2.895 1.00 94.00 107 PHE A O 1
ATOM 839 N N . ALA A 1 108 ? -2.114 4.748 -1.285 1.00 94.12 108 ALA A N 1
ATOM 840 C CA . ALA A 1 108 ? -1.701 5.670 -0.223 1.00 94.12 108 ALA A CA 1
ATOM 841 C C . ALA A 1 108 ? -0.231 5.465 0.202 1.00 94.12 108 ALA A C 1
ATOM 843 O O . ALA A 1 108 ? 0.498 6.422 0.455 1.00 94.12 108 ALA A O 1
ATOM 844 N N . ALA A 1 109 ? 0.244 4.220 0.239 1.00 94.88 109 ALA A N 1
ATOM 845 C CA . ALA A 1 109 ? 1.649 3.903 0.476 1.00 94.88 109 ALA A CA 1
ATOM 846 C C . ALA A 1 109 ? 2.515 4.417 -0.678 1.00 94.88 109 ALA A C 1
ATOM 848 O O . ALA A 1 109 ? 3.560 5.031 -0.451 1.00 94.88 109 ALA A O 1
ATOM 849 N N . ALA A 1 110 ? 2.061 4.222 -1.921 1.00 92.56 110 ALA A N 1
ATOM 850 C CA . ALA A 1 110 ? 2.771 4.693 -3.097 1.00 92.56 110 ALA A CA 1
ATOM 851 C C . ALA A 1 110 ? 2.987 6.206 -3.035 1.00 92.56 110 ALA A C 1
ATOM 853 O O . ALA A 1 110 ? 4.124 6.619 -3.202 1.00 92.56 110 ALA A O 1
ATOM 854 N N . SER A 1 111 ? 1.965 7.012 -2.708 1.00 89.94 111 SER A N 1
ATOM 855 C CA . SER A 1 111 ? 2.044 8.488 -2.688 1.00 89.94 111 SER A CA 1
ATOM 856 C C . SER A 1 111 ? 3.025 9.084 -1.669 1.00 89.94 111 SER A C 1
ATOM 858 O O . SER A 1 111 ? 3.338 10.271 -1.748 1.00 89.94 111 SER A O 1
ATOM 860 N N . THR A 1 112 ? 3.532 8.282 -0.732 1.00 88.25 112 THR A N 1
ATOM 861 C CA . THR A 1 112 ? 4.488 8.711 0.304 1.00 88.25 112 THR A CA 1
ATOM 862 C C . THR A 1 112 ? 5.837 7.993 0.215 1.00 88.25 112 THR A C 1
ATOM 864 O O . THR A 1 112 ? 6.801 8.395 0.867 1.00 88.25 112 THR A O 1
ATOM 867 N N . THR A 1 113 ? 5.942 6.960 -0.624 1.00 90.25 113 THR A N 1
ATOM 868 C CA . THR A 1 113 ? 7.151 6.144 -0.765 1.00 90.25 113 THR A CA 1
ATOM 869 C C . THR A 1 113 ? 8.074 6.692 -1.851 1.00 90.25 113 THR A C 1
ATOM 871 O O . THR A 1 113 ? 7.641 6.855 -2.992 1.00 90.25 113 THR A O 1
ATOM 874 N N . PRO A 1 114 ? 9.375 6.901 -1.568 1.00 88.06 114 PRO A N 1
ATOM 875 C CA . PRO A 1 114 ? 10.337 7.234 -2.609 1.00 88.06 114 PRO A CA 1
ATOM 876 C C . PRO A 1 114 ? 10.316 6.188 -3.737 1.00 88.06 114 PRO A C 1
ATOM 878 O O . PRO A 1 114 ? 10.394 4.985 -3.448 1.00 88.06 114 PRO A O 1
ATOM 881 N N . PRO A 1 115 ? 10.238 6.612 -5.011 1.00 86.88 115 PRO A N 1
ATOM 882 C CA . PRO A 1 115 ? 10.155 5.685 -6.130 1.00 86.88 115 PRO A CA 1
ATOM 883 C C . PRO A 1 115 ? 11.394 4.793 -6.180 1.00 86.88 115 PRO A C 1
ATOM 885 O O . PRO A 1 115 ? 12.515 5.259 -5.959 1.00 86.88 115 PRO A O 1
ATOM 888 N N . ALA A 1 116 ? 11.206 3.515 -6.517 1.00 86.00 116 ALA A N 1
ATOM 889 C CA . ALA A 1 116 ? 12.328 2.630 -6.815 1.00 86.00 116 ALA A CA 1
ATOM 890 C C . ALA A 1 116 ? 13.200 3.233 -7.926 1.00 86.00 116 ALA A C 1
ATOM 892 O O . ALA A 1 116 ? 12.671 3.870 -8.840 1.00 86.00 116 ALA A O 1
ATOM 893 N N . ALA A 1 117 ? 14.522 3.049 -7.866 1.00 83.88 117 ALA A N 1
ATOM 894 C CA . ALA A 1 117 ? 15.422 3.515 -8.920 1.00 83.88 117 ALA A CA 1
ATOM 895 C C . ALA A 1 117 ? 14.992 2.949 -10.284 1.00 83.88 117 ALA A C 1
ATOM 897 O O . ALA A 1 117 ? 14.482 1.834 -10.368 1.00 83.88 117 ALA A O 1
ATOM 898 N N . PHE A 1 118 ? 15.153 3.739 -11.345 1.00 79.38 118 PHE A N 1
ATOM 899 C CA . PHE A 1 118 ? 14.878 3.251 -12.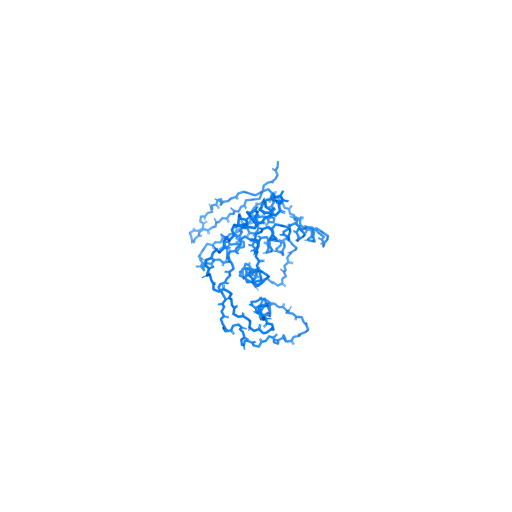691 1.00 79.38 118 PHE A CA 1
ATOM 900 C C . PHE A 1 118 ? 15.963 2.250 -13.097 1.00 79.38 118 PHE A C 1
ATOM 902 O O . PHE A 1 118 ? 17.145 2.595 -13.058 1.00 79.38 118 PHE A O 1
ATOM 909 N N . ASP A 1 119 ? 15.565 1.044 -13.495 1.00 78.25 119 ASP A N 1
ATOM 910 C CA . ASP A 1 119 ? 16.470 0.043 -14.059 1.00 78.25 119 ASP A CA 1
ATOM 911 C C . ASP A 1 119 ? 16.445 0.129 -15.598 1.00 78.25 119 ASP A C 1
ATOM 913 O O . ASP A 1 119 ? 15.403 -0.126 -16.210 1.00 78.25 119 ASP A O 1
ATOM 917 N N . PRO A 1 120 ? 17.570 0.456 -16.265 1.00 75.69 120 PRO A N 1
ATOM 918 C CA . PRO A 1 120 ? 17.651 0.466 -17.723 1.00 75.69 120 PRO A CA 1
ATOM 919 C C . PRO A 1 120 ? 17.220 -0.848 -18.388 1.00 75.69 120 PRO A C 1
ATOM 921 O O . PRO A 1 120 ? 16.713 -0.810 -19.513 1.00 75.69 120 PRO A O 1
ATOM 924 N N . ALA A 1 121 ? 17.361 -1.996 -17.716 1.00 75.44 121 ALA A N 1
ATOM 925 C CA . ALA A 1 121 ? 16.932 -3.292 -18.239 1.00 75.44 121 ALA A CA 1
ATOM 926 C C . ALA A 1 121 ? 15.416 -3.357 -18.490 1.00 75.44 121 ALA A C 1
ATOM 928 O O . ALA A 1 121 ? 14.965 -4.083 -19.377 1.00 75.44 121 ALA A O 1
ATOM 929 N N . TRP A 1 122 ? 14.620 -2.551 -17.781 1.00 74.88 122 TRP A N 1
ATOM 930 C CA . TRP A 1 122 ? 13.174 -2.449 -17.988 1.00 74.88 122 TRP A CA 1
ATOM 931 C C . TRP A 1 122 ? 12.801 -1.932 -19.381 1.00 74.88 122 TRP A C 1
ATOM 933 O O . TRP A 1 122 ? 11.765 -2.311 -19.916 1.00 74.88 122 TRP A O 1
ATOM 943 N N . SER A 1 123 ? 13.657 -1.124 -20.013 1.00 69.19 123 SER A N 1
ATOM 944 C CA . SER A 1 123 ? 13.388 -0.568 -21.349 1.00 69.19 123 SER A CA 1
ATOM 945 C C . SER A 1 123 ? 13.375 -1.618 -22.472 1.00 69.19 123 SER A C 1
ATOM 947 O O . SER A 1 123 ? 12.708 -1.421 -23.497 1.00 69.19 123 SER A O 1
ATOM 949 N N . GLY A 1 124 ? 14.097 -2.724 -22.266 1.00 67.25 124 GLY A N 1
ATOM 950 C CA . GLY A 1 124 ? 14.258 -3.819 -23.221 1.00 67.25 124 GLY A CA 1
ATOM 951 C C . GLY A 1 124 ? 13.491 -5.094 -22.869 1.00 67.25 124 GLY A C 1
ATOM 952 O O . GLY A 1 124 ? 13.580 -6.056 -23.628 1.00 67.25 124 GLY A O 1
ATOM 953 N N . LYS A 1 125 ? 12.759 -5.130 -21.744 1.00 73.12 125 LYS A N 1
ATOM 954 C CA . LYS A 1 125 ? 11.946 -6.296 -21.369 1.00 73.12 125 LYS A CA 1
ATOM 955 C C . LYS A 1 125 ? 10.797 -6.492 -22.364 1.00 73.12 125 LYS A C 1
ATOM 957 O O . LYS A 1 125 ? 10.192 -5.528 -22.837 1.00 73.12 125 LYS A O 1
ATOM 962 N N . ASP A 1 126 ? 10.492 -7.756 -22.644 1.00 74.25 126 ASP A N 1
ATOM 963 C CA . ASP A 1 126 ? 9.254 -8.119 -23.321 1.00 74.25 126 ASP A CA 1
ATOM 964 C C . ASP A 1 126 ? 8.070 -7.819 -22.393 1.00 74.25 126 ASP A C 1
ATOM 966 O O . ASP A 1 126 ? 8.036 -8.257 -21.240 1.00 74.25 126 ASP A O 1
ATOM 970 N N . LEU A 1 127 ? 7.135 -7.019 -22.899 1.00 77.06 127 LEU A N 1
ATOM 971 C CA . LEU A 1 127 ? 5.943 -6.579 -22.174 1.00 77.06 127 LEU A CA 1
ATOM 972 C C . LEU A 1 127 ? 4.719 -7.416 -22.551 1.00 77.06 127 LEU A C 1
ATOM 974 O O . LEU A 1 127 ? 3.617 -7.107 -22.103 1.00 77.06 127 LEU A O 1
ATOM 978 N N . ALA A 1 128 ? 4.892 -8.436 -23.400 1.00 79.69 128 ALA A N 1
ATOM 979 C CA . ALA A 1 128 ? 3.819 -9.332 -23.777 1.00 79.69 128 ALA A CA 1
ATOM 980 C C . ALA A 1 128 ? 3.218 -9.988 -22.530 1.00 79.69 128 ALA A C 1
ATOM 982 O O . ALA A 1 128 ? 3.900 -10.607 -21.703 1.00 79.69 128 ALA A O 1
ATOM 983 N N . LEU A 1 129 ? 1.907 -9.825 -22.403 1.00 79.31 129 LEU A N 1
ATOM 984 C CA . LEU A 1 129 ? 1.117 -10.541 -21.424 1.00 79.31 129 LEU A CA 1
ATOM 985 C C . LEU A 1 129 ? 0.741 -11.910 -22.010 1.00 79.31 129 LEU A C 1
ATOM 987 O O . LEU A 1 129 ? 0.490 -12.010 -23.214 1.00 79.31 129 LEU A O 1
ATOM 991 N N . PRO A 1 130 ? 0.693 -12.969 -21.186 1.00 81.19 130 PRO A N 1
ATOM 992 C CA . PRO A 1 130 ? 0.265 -14.293 -21.631 1.00 81.19 130 PRO A CA 1
ATOM 993 C C . PRO A 1 130 ? -1.221 -14.318 -22.028 1.00 81.19 130 PRO A C 1
A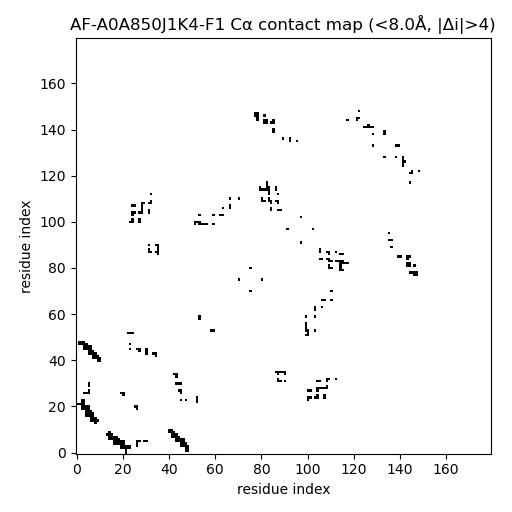TOM 995 O O . PRO A 1 130 ? -1.638 -15.196 -22.781 1.00 81.19 130 PRO A O 1
ATOM 998 N N . GLY A 1 131 ? -2.007 -13.347 -21.552 1.00 82.25 131 GLY A N 1
ATOM 999 C CA . GLY A 1 131 ? -3.416 -13.154 -21.878 1.00 82.25 131 GLY A CA 1
ATOM 1000 C C . GLY A 1 131 ? -3.763 -11.689 -22.151 1.00 82.25 131 GLY A C 1
ATOM 1001 O O . GLY A 1 131 ? -2.892 -10.837 -22.315 1.00 82.25 131 GLY A O 1
ATOM 1002 N N . THR A 1 132 ? -5.061 -11.392 -22.214 1.00 79.81 132 THR A N 1
ATOM 1003 C CA . THR A 1 132 ? -5.574 -10.033 -22.461 1.00 79.81 132 THR A CA 1
ATOM 1004 C C . THR A 1 132 ? -5.404 -9.097 -21.268 1.00 79.81 132 THR A C 1
ATOM 1006 O O . THR A 1 132 ? -5.406 -7.882 -21.448 1.00 79.81 132 THR A O 1
ATOM 1009 N N . GLU A 1 133 ? -5.261 -9.653 -20.066 1.00 78.31 133 GLU A N 1
ATOM 1010 C CA . GLU A 1 133 ? -5.124 -8.921 -18.810 1.00 78.31 133 GLU A CA 1
ATOM 1011 C C . GLU A 1 133 ? -4.004 -9.552 -17.963 1.00 78.31 133 GLU A C 1
ATOM 1013 O O . GLU A 1 133 ? -3.743 -10.750 -18.110 1.00 78.31 133 GLU A O 1
ATOM 1018 N N . PRO A 1 134 ? -3.313 -8.771 -17.110 1.00 79.75 134 PRO A N 1
ATOM 1019 C CA . PRO A 1 134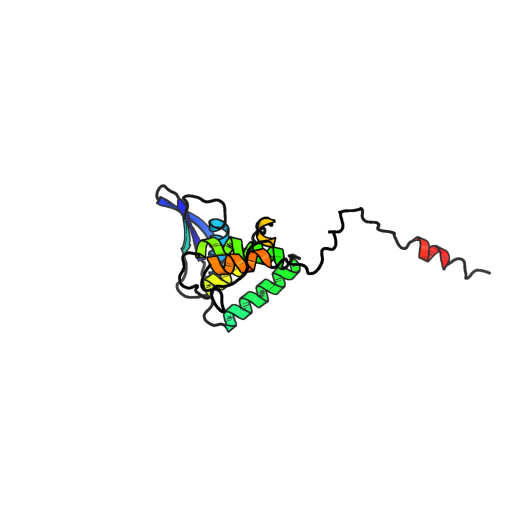 ? -2.353 -9.311 -16.149 1.00 79.75 134 PRO A CA 1
ATOM 1020 C C . PRO A 1 134 ? -3.046 -10.221 -15.124 1.00 79.75 134 PRO A C 1
ATOM 1022 O O . PRO A 1 134 ? -3.993 -9.783 -14.473 1.00 79.75 134 PRO A O 1
ATOM 1025 N N . ASP A 1 135 ? -2.551 -11.447 -14.939 1.00 80.62 135 ASP A N 1
ATOM 1026 C CA . ASP A 1 135 ? -3.156 -12.426 -14.017 1.00 80.62 135 ASP A CA 1
ATOM 1027 C C . ASP A 1 135 ? -2.600 -12.310 -12.585 1.00 80.62 135 ASP A C 1
ATOM 1029 O O . ASP A 1 135 ? -3.282 -12.574 -11.599 1.00 80.62 135 ASP A O 1
ATOM 1033 N N . GLY A 1 136 ? -1.356 -11.847 -12.440 1.00 78.44 136 GLY A N 1
ATOM 1034 C CA . GLY A 1 136 ? -0.700 -11.757 -11.137 1.00 78.44 136 GLY A CA 1
ATOM 1035 C C . GLY A 1 136 ? 0.469 -10.783 -11.099 1.00 78.44 136 GLY A C 1
ATOM 1036 O O . GLY A 1 136 ? 0.773 -10.094 -12.075 1.00 78.44 136 GLY A O 1
ATOM 1037 N N . TYR A 1 137 ? 1.150 -10.719 -9.952 1.00 80.69 137 TYR A N 1
ATOM 1038 C CA . TYR A 1 137 ? 2.221 -9.745 -9.713 1.00 80.69 137 TYR A CA 1
ATOM 1039 C C . TYR A 1 137 ? 3.330 -9.792 -10.780 1.00 80.69 137 TYR A C 1
ATOM 1041 O O . TYR A 1 137 ? 3.788 -8.746 -11.232 1.00 80.69 137 TYR A O 1
ATOM 1049 N N . ALA A 1 138 ? 3.705 -10.989 -11.246 1.00 82.12 138 ALA A N 1
ATOM 1050 C CA . ALA A 1 138 ? 4.715 -11.167 -12.293 1.00 82.12 138 ALA A CA 1
ATOM 1051 C C . ALA A 1 138 ? 4.315 -10.537 -13.641 1.00 82.12 138 ALA A C 1
ATOM 1053 O O . ALA A 1 138 ? 5.176 -10.047 -14.371 1.00 82.12 138 ALA A O 1
ATOM 1054 N N . ASP A 1 139 ? 3.022 -10.514 -13.968 1.00 82.50 139 ASP A N 1
ATOM 1055 C CA . ASP A 1 139 ? 2.520 -9.834 -15.162 1.00 82.50 139 ASP A CA 1
ATOM 1056 C C . ASP A 1 139 ? 2.479 -8.313 -14.949 1.00 82.50 139 ASP A C 1
ATOM 1058 O O . ASP A 1 139 ? 2.866 -7.549 -15.834 1.00 82.50 139 ASP A O 1
ATOM 1062 N N . TRP A 1 140 ? 2.107 -7.856 -13.749 1.00 78.81 140 TRP A N 1
ATOM 1063 C CA . TRP A 1 140 ? 2.140 -6.435 -13.383 1.00 78.81 140 TRP A CA 1
ATOM 1064 C C . TRP A 1 140 ? 3.560 -5.850 -13.338 1.00 78.81 140 TRP A C 1
ATOM 1066 O O . TRP A 1 140 ? 3.750 -4.691 -13.716 1.00 78.81 140 TRP A O 1
ATOM 1076 N N . GLU A 1 141 ? 4.573 -6.640 -12.963 1.00 79.75 141 GLU A N 1
ATOM 1077 C CA . GLU A 1 141 ? 5.993 -6.258 -13.037 1.00 79.75 141 GLU A CA 1
ATOM 1078 C C . GLU A 1 141 ? 6.427 -5.953 -14.479 1.00 79.75 141 GLU A C 1
ATOM 1080 O O . GLU A 1 141 ? 7.324 -5.141 -14.703 1.00 79.75 141 GLU A O 1
ATOM 1085 N N . ARG A 1 142 ? 5.781 -6.550 -15.488 1.00 77.50 142 ARG A N 1
ATOM 1086 C CA . ARG A 1 142 ? 6.080 -6.228 -16.889 1.00 77.50 142 ARG A CA 1
ATOM 1087 C C . ARG A 1 142 ? 5.551 -4.852 -17.280 1.00 77.50 142 ARG A C 1
ATOM 1089 O O . ARG A 1 142 ? 6.153 -4.196 -18.115 1.00 77.50 142 ARG A O 1
ATOM 1096 N N . VAL A 1 143 ? 4.456 -4.387 -16.680 1.00 73.62 143 VAL A N 1
ATOM 1097 C CA . VAL A 1 143 ? 3.738 -3.187 -17.143 1.00 73.62 143 VAL A CA 1
ATOM 1098 C C . VAL A 1 143 ? 4.079 -1.942 -16.316 1.00 73.62 143 VAL A C 1
ATOM 1100 O O . VAL A 1 143 ? 4.346 -0.879 -16.878 1.00 73.62 143 VAL A O 1
ATOM 1103 N N . LEU A 1 144 ? 4.093 -2.053 -14.984 1.00 74.50 144 LEU A N 1
ATOM 1104 C CA . LEU A 1 144 ? 4.173 -0.898 -14.076 1.00 74.50 144 LEU A CA 1
ATOM 1105 C C . LEU A 1 144 ? 5.534 -0.170 -14.079 1.00 74.50 144 LEU A C 1
ATOM 1107 O O . LEU A 1 144 ? 5.535 1.061 -14.152 1.00 74.50 144 LEU A O 1
ATOM 1111 N N . PRO A 1 145 ? 6.695 -0.852 -14.053 1.00 66.50 145 PRO A N 1
ATOM 1112 C CA . PRO A 1 145 ? 7.999 -0.182 -14.020 1.00 66.50 145 PRO A CA 1
ATOM 1113 C C . PRO A 1 145 ? 8.385 0.487 -15.352 1.00 66.50 145 PRO A C 1
ATOM 1115 O O . PRO A 1 145 ? 9.253 1.359 -15.381 1.00 66.50 145 PRO A O 1
ATOM 1118 N N . VAL A 1 146 ? 7.741 0.086 -16.457 1.00 58.41 146 VAL A N 1
ATOM 1119 C CA . VAL A 1 146 ? 8.102 0.449 -17.844 1.00 58.41 146 VAL A CA 1
ATOM 1120 C C . VAL A 1 146 ? 7.275 1.619 -18.390 1.00 58.41 146 VAL A C 1
ATOM 1122 O O . VAL A 1 146 ? 7.548 2.127 -19.479 1.00 58.41 146 VAL A O 1
ATOM 1125 N N . ALA A 1 147 ? 6.295 2.117 -17.632 1.00 57.09 147 ALA A N 1
ATOM 1126 C CA . ALA A 1 147 ? 5.385 3.190 -18.047 1.00 57.09 147 ALA A CA 1
ATOM 1127 C C . ALA A 1 147 ? 6.056 4.558 -18.343 1.00 57.09 147 ALA A C 1
ATOM 1129 O O . ALA A 1 147 ? 5.371 5.529 -18.656 1.00 57.09 147 ALA A O 1
ATOM 1130 N N . ASP A 1 148 ? 7.389 4.639 -18.298 1.00 51.66 148 ASP A N 1
ATOM 1131 C CA . ASP A 1 148 ? 8.209 5.781 -18.723 1.00 51.66 148 ASP A CA 1
ATOM 1132 C C . ASP A 1 148 ? 8.746 5.664 -20.163 1.00 51.66 148 ASP A C 1
ATOM 1134 O O . ASP A 1 148 ? 9.755 6.278 -20.521 1.00 51.66 148 ASP A O 1
ATOM 1138 N N . ARG A 1 149 ? 8.106 4.873 -21.033 1.00 54.56 149 ARG A N 1
ATOM 1139 C CA . ARG A 1 149 ? 8.416 4.907 -22.471 1.00 54.56 149 ARG A CA 1
ATOM 1140 C C . ARG A 1 149 ? 7.980 6.258 -23.050 1.00 54.56 149 ARG A C 1
ATOM 1142 O O . ARG A 1 149 ? 6.887 6.394 -23.592 1.00 54.56 149 ARG A O 1
ATOM 1149 N N . ARG A 1 150 ? 8.836 7.280 -22.963 1.00 45.56 150 ARG A N 1
ATOM 1150 C CA . ARG A 1 150 ? 8.668 8.489 -23.781 1.00 45.56 150 ARG A CA 1
ATOM 1151 C C . ARG A 1 150 ? 8.792 8.095 -25.258 1.00 45.56 150 ARG A C 1
ATOM 1153 O O . ARG A 1 150 ? 9.817 7.519 -25.633 1.00 45.56 150 ARG A O 1
ATOM 1160 N N . PRO A 1 151 ? 7.819 8.421 -26.124 1.00 37.50 151 PRO A N 1
ATOM 1161 C CA . PRO A 1 151 ? 8.055 8.396 -27.557 1.00 37.50 151 PRO A CA 1
ATOM 1162 C C . PRO A 1 151 ? 9.016 9.547 -27.885 1.00 37.50 151 PRO A C 1
ATOM 1164 O O . PRO A 1 151 ? 8.634 10.711 -27.857 1.00 37.50 151 PRO A O 1
ATOM 1167 N N . GLY A 1 152 ? 10.283 9.223 -28.147 1.00 40.28 152 GLY A N 1
ATOM 1168 C CA . GLY A 1 152 ? 11.312 10.196 -28.520 1.00 40.28 152 GLY A CA 1
ATOM 1169 C C . GLY A 1 152 ? 12.035 10.811 -27.321 1.00 40.28 152 GLY A C 1
ATOM 1170 O O . GLY A 1 152 ? 11.493 11.624 -26.573 1.00 40.28 152 GLY A O 1
ATOM 1171 N N . GLY A 1 153 ? 13.301 10.431 -27.150 1.00 35.97 153 GLY A N 1
ATOM 1172 C CA . GLY A 1 153 ? 14.201 11.076 -26.205 1.00 35.97 153 GLY A CA 1
ATOM 1173 C C . GLY A 1 153 ? 14.434 12.533 -26.594 1.00 35.97 153 GLY A C 1
ATOM 1174 O O . GLY A 1 153 ? 15.066 12.818 -27.606 1.00 35.97 153 GLY A O 1
ATOM 1175 N N . LEU A 1 154 ? 13.963 13.452 -25.757 1.00 32.66 154 LEU A N 1
ATOM 1176 C CA . LEU A 1 154 ? 14.589 14.760 -25.621 1.00 32.66 154 LEU A CA 1
ATOM 1177 C C . LEU A 1 154 ? 15.415 14.737 -24.334 1.00 32.66 154 LEU A C 1
ATOM 1179 O O . LEU A 1 154 ? 14.916 14.248 -23.311 1.00 32.66 154 LEU A O 1
ATOM 1183 N N . PRO A 1 155 ? 16.670 15.216 -24.373 1.00 34.38 155 PRO A N 1
ATOM 1184 C CA . PRO A 1 155 ? 17.528 15.223 -23.205 1.00 34.38 155 PRO A CA 1
ATOM 1185 C C . PRO A 1 155 ? 16.882 16.044 -22.091 1.00 34.38 155 PRO A C 1
ATOM 1187 O O . PRO A 1 155 ? 16.255 17.079 -22.323 1.00 34.38 155 PRO A O 1
ATOM 1190 N N . HIS A 1 156 ? 17.038 15.546 -20.868 1.00 36.75 156 HIS A N 1
ATOM 1191 C CA . HIS A 1 156 ? 16.729 16.280 -19.651 1.00 36.75 156 HIS A CA 1
ATOM 1192 C C . HIS A 1 156 ? 17.426 17.647 -19.728 1.00 36.75 156 HIS A C 1
ATOM 1194 O O . HIS A 1 156 ? 18.625 17.666 -20.023 1.00 36.75 156 HIS A O 1
ATOM 1200 N N . PRO A 1 157 ? 16.750 18.783 -19.472 1.00 35.41 157 PRO A N 1
ATOM 1201 C CA . PRO A 1 157 ? 17.474 20.021 -19.264 1.00 35.41 157 PRO A CA 1
ATOM 1202 C C . PRO A 1 157 ? 18.348 19.800 -18.030 1.00 35.41 157 PRO A C 1
ATOM 1204 O O . PRO A 1 157 ? 17.863 19.586 -16.916 1.00 35.41 157 PRO A O 1
ATOM 1207 N N . SER A 1 158 ? 19.650 19.726 -18.274 1.00 34.19 158 SER A N 1
ATOM 1208 C CA . SER A 1 158 ? 20.686 19.825 -17.265 1.00 34.19 158 SER A CA 1
ATOM 1209 C C . SER A 1 158 ? 20.442 21.093 -16.460 1.00 34.19 158 SER A C 1
ATOM 1211 O O . SER A 1 158 ? 20.208 22.155 -17.038 1.00 34.19 158 SER A O 1
ATOM 1213 N N . ALA A 1 159 ? 20.502 20.964 -15.137 1.00 43.06 159 ALA A N 1
ATOM 1214 C CA . ALA A 1 159 ? 20.554 22.086 -14.219 1.00 43.06 159 ALA A CA 1
ATOM 1215 C C . ALA A 1 159 ? 21.601 23.106 -14.708 1.00 43.06 159 ALA A C 1
ATOM 1217 O O . ALA A 1 159 ? 22.798 22.831 -14.723 1.00 43.06 159 ALA A O 1
ATOM 1218 N N . GLY A 1 160 ? 21.113 24.263 -15.147 1.00 29.97 160 GLY A N 1
ATOM 1219 C CA . GLY A 1 160 ? 21.866 25.451 -15.534 1.00 29.97 160 GLY A CA 1
ATOM 1220 C C . GLY A 1 160 ? 21.139 26.669 -14.961 1.00 29.97 160 GLY A C 1
ATOM 1221 O O . GLY A 1 160 ? 19.926 26.598 -14.754 1.00 29.97 160 GLY A O 1
ATOM 1222 N N . PRO A 1 161 ? 21.867 27.732 -14.592 1.00 33.78 161 PRO A N 1
ATOM 1223 C CA . PRO A 1 161 ? 21.472 28.630 -13.516 1.00 33.78 161 PRO A CA 1
ATOM 1224 C C . PRO A 1 161 ? 20.229 29.452 -13.857 1.00 33.78 161 PRO A C 1
ATOM 1226 O O . PRO A 1 161 ? 20.003 29.833 -15.004 1.00 33.78 161 PRO A O 1
ATOM 1229 N N . LEU A 1 162 ? 19.457 29.744 -12.807 1.00 38.91 162 LEU A N 1
ATOM 1230 C CA . LEU A 1 162 ? 18.385 30.732 -12.772 1.00 38.91 162 LEU A CA 1
ATOM 1231 C C . LEU A 1 162 ? 18.876 32.064 -13.358 1.00 38.91 162 LEU A C 1
ATOM 1233 O O . LEU A 1 162 ? 19.458 32.882 -12.647 1.00 38.91 162 LEU A O 1
ATOM 1237 N N . TYR A 1 163 ? 18.598 32.312 -14.635 1.00 30.84 163 TYR A N 1
ATOM 1238 C CA . TYR A 1 163 ? 18.525 33.676 -15.139 1.00 30.84 163 TYR A CA 1
ATOM 1239 C C . TYR A 1 163 ? 17.162 34.237 -14.759 1.00 30.84 163 TYR A C 1
ATOM 1241 O O . TYR A 1 163 ? 16.186 34.171 -15.499 1.00 30.84 163 TYR A O 1
ATOM 1249 N N . TYR A 1 164 ? 17.124 34.783 -13.549 1.00 33.84 164 TYR A N 1
ATOM 1250 C CA . TYR A 1 164 ? 16.223 35.866 -13.205 1.00 33.84 164 TYR A CA 1
ATOM 1251 C C . TYR A 1 164 ? 16.775 37.123 -13.891 1.00 33.84 164 TYR A C 1
ATOM 1253 O O . TYR A 1 164 ? 17.609 37.828 -13.329 1.00 33.84 164 TYR A O 1
ATOM 1261 N N . THR A 1 165 ? 16.393 37.378 -15.143 1.00 35.41 165 THR A N 1
ATOM 1262 C CA . THR A 1 165 ? 16.539 38.727 -15.704 1.00 35.41 165 THR A CA 1
ATOM 1263 C C . THR A 1 165 ? 15.307 39.515 -15.319 1.00 35.41 165 THR A C 1
ATOM 1265 O O . THR A 1 165 ? 14.253 39.446 -15.946 1.00 35.41 165 THR A O 1
ATOM 1268 N N . ASP A 1 166 ? 15.502 40.199 -14.205 1.00 35.56 166 ASP A N 1
ATOM 1269 C CA . ASP A 1 166 ? 14.738 41.301 -13.668 1.00 35.56 166 ASP A CA 1
ATOM 1270 C C . ASP A 1 166 ? 14.336 42.290 -14.779 1.00 35.56 166 ASP A C 1
ATOM 1272 O O . ASP A 1 166 ? 15.180 42.888 -15.453 1.00 35.56 166 ASP A O 1
ATOM 1276 N N . SER A 1 167 ? 13.029 42.462 -14.978 1.00 45.84 167 SER A N 1
ATOM 1277 C CA . SER A 1 167 ? 12.409 43.447 -15.873 1.00 45.84 167 SER A CA 1
ATOM 1278 C C . SER A 1 167 ? 12.527 44.878 -15.320 1.00 45.84 167 SER A C 1
ATOM 1280 O O . SER A 1 167 ? 11.544 45.620 -15.253 1.00 45.84 167 SER A O 1
ATOM 1282 N N . ALA A 1 168 ? 13.736 45.278 -14.921 1.00 45.09 168 ALA A N 1
ATOM 1283 C CA . ALA A 1 168 ? 14.063 46.631 -14.478 1.00 45.09 168 ALA A CA 1
ATOM 1284 C C . ALA A 1 168 ? 14.625 47.507 -15.617 1.00 45.09 168 ALA A C 1
ATOM 1286 O O . ALA A 1 168 ? 14.465 48.726 -15.583 1.00 45.09 168 ALA A O 1
ATOM 1287 N N . GLU A 1 169 ? 15.197 46.919 -16.676 1.00 43.75 169 GLU A N 1
ATOM 1288 C CA . GLU A 1 169 ? 15.697 47.688 -17.832 1.00 43.75 169 GLU A CA 1
ATOM 1289 C C . GLU A 1 169 ? 14.602 48.082 -18.837 1.00 43.75 169 GLU A C 1
ATOM 1291 O O . GLU A 1 169 ? 14.768 49.047 -19.587 1.00 43.75 169 GLU A O 1
ATOM 1296 N N . GLU A 1 170 ? 13.449 47.408 -18.827 1.00 42.53 170 GLU A N 1
ATOM 1297 C CA . GLU A 1 170 ? 12.346 47.721 -19.747 1.00 42.53 170 GLU A CA 1
ATOM 1298 C C . GLU A 1 170 ? 11.504 48.920 -19.268 1.00 42.53 170 GLU A C 1
ATOM 1300 O O . GLU A 1 170 ? 10.962 49.661 -20.083 1.00 42.53 170 GLU A O 1
ATOM 1305 N N . ARG A 1 171 ? 11.517 49.230 -17.961 1.00 46.03 171 ARG A N 1
ATOM 1306 C CA . ARG A 1 171 ? 10.856 50.430 -17.406 1.00 46.03 171 ARG A CA 1
ATOM 1307 C C . ARG A 1 171 ? 11.675 51.717 -17.545 1.00 46.03 171 ARG A C 1
ATOM 1309 O O . ARG A 1 171 ? 11.111 52.804 -17.477 1.00 46.03 171 ARG A O 1
ATOM 1316 N N . ALA A 1 172 ? 12.984 51.624 -17.786 1.00 49.91 172 ALA A N 1
ATOM 1317 C CA . ALA A 1 172 ? 13.836 52.802 -17.976 1.00 49.91 172 ALA A CA 1
ATOM 1318 C C . ALA A 1 172 ? 13.774 53.372 -19.407 1.00 49.91 172 ALA A C 1
ATOM 1320 O O . ALA A 1 172 ? 14.106 54.536 -19.620 1.00 49.91 172 ALA A O 1
ATOM 1321 N N . ARG A 1 173 ? 13.314 52.592 -20.398 1.00 50.34 173 ARG A N 1
ATOM 1322 C CA . ARG A 1 173 ? 13.192 53.057 -21.795 1.00 50.34 173 ARG A CA 1
ATOM 1323 C C . ARG A 1 173 ? 11.857 53.729 -22.114 1.00 50.34 173 ARG A C 1
ATOM 1325 O O . ARG A 1 173 ? 11.771 54.441 -23.112 1.00 50.34 173 ARG A O 1
ATOM 1332 N N . GLU A 1 174 ? 10.850 53.569 -21.260 1.00 47.75 174 GLU A N 1
ATOM 1333 C CA . GLU A 1 174 ? 9.520 54.155 -21.466 1.00 47.75 174 GLU A CA 1
ATOM 1334 C C . GLU A 1 174 ? 9.371 55.557 -20.842 1.00 47.75 174 GLU A C 1
ATOM 1336 O O . GLU A 1 174 ? 8.571 56.360 -21.317 1.00 47.75 174 GLU A O 1
ATOM 1341 N N . HIS A 1 175 ? 10.215 55.930 -19.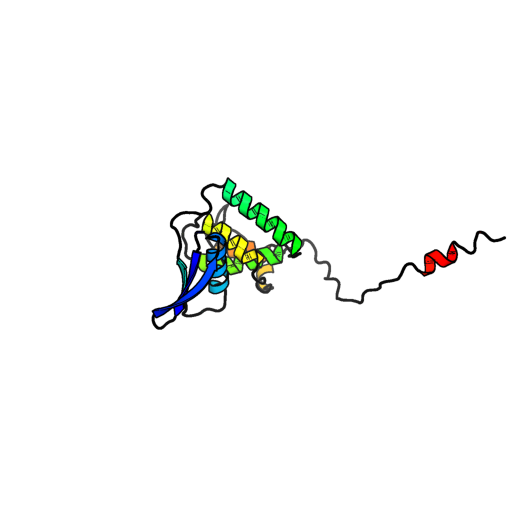868 1.00 49.94 175 HIS A N 1
ATOM 1342 C CA . HIS A 1 175 ? 10.209 57.279 -19.276 1.00 49.94 175 HIS A CA 1
ATOM 1343 C C . HIS A 1 175 ? 11.075 58.327 -19.995 1.00 49.94 175 HIS A C 1
ATOM 1345 O O . HIS A 1 175 ? 10.896 59.517 -19.752 1.00 49.94 175 HIS A O 1
ATOM 1351 N N . SER A 1 176 ? 11.933 57.937 -20.944 1.00 55.81 176 SER A N 1
ATOM 1352 C CA . SER A 1 176 ? 12.702 58.887 -21.774 1.00 55.81 176 SER A CA 1
ATOM 1353 C C . SER A 1 176 ? 12.044 59.246 -23.114 1.00 55.81 176 SER A C 1
ATOM 1355 O O . SER A 1 176 ? 12.667 59.926 -23.920 1.00 55.81 176 SER A O 1
ATOM 1357 N N . ARG A 1 177 ? 10.794 58.830 -23.378 1.00 56.31 177 ARG A N 1
ATOM 1358 C CA . ARG A 1 177 ? 10.056 59.195 -24.610 1.00 56.31 177 ARG A CA 1
ATOM 1359 C C . ARG A 1 177 ? 8.949 60.240 -24.426 1.00 56.31 177 ARG A C 1
ATOM 1361 O O . ARG A 1 177 ? 8.255 60.538 -25.389 1.00 56.31 177 ARG A O 1
ATOM 1368 N N . HIS A 1 178 ? 8.791 60.812 -23.231 1.00 52.34 178 HIS A N 1
ATOM 1369 C CA . HIS A 1 178 ? 7.756 61.822 -22.956 1.00 52.34 178 HIS A CA 1
ATOM 1370 C C . HIS A 1 178 ? 8.276 63.180 -22.451 1.00 52.34 178 HIS A C 1
ATOM 1372 O O . HIS A 1 178 ? 7.491 63.993 -21.972 1.00 52.34 178 HIS A O 1
ATOM 1378 N N . HIS A 1 179 ? 9.570 63.463 -22.616 1.00 51.53 179 HIS A N 1
ATOM 1379 C CA . HIS A 1 179 ? 10.110 64.815 -22.459 1.00 51.53 179 HIS A CA 1
ATOM 1380 C C . HIS A 1 179 ? 10.973 65.204 -23.663 1.00 51.53 179 HIS A C 1
ATOM 1382 O O . HIS A 1 179 ? 12.194 65.249 -23.571 1.00 51.53 179 HIS A O 1
ATOM 1388 N N . GLU A 1 180 ? 10.300 65.491 -24.775 1.00 43.94 180 GLU A N 1
ATOM 1389 C CA . GLU A 1 180 ? 10.675 66.532 -25.742 1.00 43.94 180 GLU A CA 1
ATOM 1390 C C . GLU A 1 180 ? 9.408 67.296 -26.137 1.00 43.94 180 GLU A C 1
ATOM 1392 O O . GLU A 1 180 ? 8.363 66.632 -26.344 1.00 43.94 180 GLU A O 1
#